Protein AF-A0A4P9Z7Q5-F1 (afdb_monomer_lite)

Sequence (255 aa):
MDEETKEELPDLATIGVELLSEKYLTYLSNLGKSELNQMARFFEKTGYLKLSFEISQDFDSKFQIALKISDLALLYALLSNYQAENPQTAASNIRKWRSLGDLALKKWNINIAECCYWMAKDYSTLLLVLTSTNNRELLERLAQAADDCGRYNIAFQAWWSIKNVDKCVNLLAKTGRFSEAAFLARTYGISTDKLQKVTDQWKEQLSTTGKEKIAERLITDFSQLAVGDAPTDSLINLDDEVHVATEDPGVELAA

Structure (mmCIF, N/CA/C/O backbone):
data_AF-A0A4P9Z7Q5-F1
#
_entry.id   AF-A0A4P9Z7Q5-F1
#
loop_
_atom_site.group_PDB
_atom_site.id
_atom_site.type_symbol
_atom_site.label_atom_id
_atom_site.label_alt_id
_atom_site.label_comp_id
_atom_site.label_asym_id
_atom_site.label_entity_id
_atom_site.label_seq_id
_atom_site.pdbx_PDB_ins_code
_atom_site.Cartn_x
_atom_site.Cartn_y
_atom_site.Cartn_z
_atom_site.occupancy
_atom_site.B_iso_or_equiv
_atom_site.auth_seq_id
_atom_site.auth_comp_id
_atom_site.auth_asym_id
_atom_site.auth_atom_id
_atom_site.pdbx_PDB_model_num
ATOM 1 N N . MET A 1 1 ? 6.258 -2.660 -44.586 1.00 37.62 1 MET A N 1
ATOM 2 C CA . MET A 1 1 ? 6.484 -3.786 -45.505 1.00 37.62 1 MET A CA 1
ATOM 3 C C . MET A 1 1 ? 7.109 -3.159 -46.732 1.00 37.62 1 MET A C 1
ATOM 5 O O . MET A 1 1 ? 6.408 -2.424 -47.416 1.00 37.62 1 MET A O 1
ATOM 9 N N . ASP A 1 2 ? 8.422 -3.296 -46.904 1.00 38.81 2 ASP A N 1
ATOM 10 C CA . ASP A 1 2 ? 9.090 -2.773 -48.098 1.00 38.81 2 ASP A CA 1
ATOM 11 C C . ASP A 1 2 ? 8.659 -3.619 -49.299 1.00 38.81 2 ASP A C 1
ATOM 13 O O . ASP A 1 2 ? 8.698 -4.851 -49.250 1.00 38.81 2 ASP A O 1
ATOM 17 N N . GLU A 1 3 ? 8.193 -2.965 -50.363 1.00 52.31 3 GLU A N 1
ATOM 18 C CA . GLU A 1 3 ? 7.627 -3.637 -51.541 1.00 52.31 3 GLU A CA 1
ATOM 19 C C . GLU A 1 3 ? 8.681 -4.395 -52.374 1.00 52.31 3 GLU A C 1
ATOM 21 O O . GLU A 1 3 ? 8.313 -5.207 -53.221 1.00 52.31 3 GLU A O 1
ATOM 26 N N . GLU A 1 4 ? 9.980 -4.210 -52.105 1.00 57.78 4 GLU A N 1
ATOM 27 C CA . GLU A 1 4 ? 11.068 -4.825 -52.882 1.00 57.78 4 GLU A CA 1
ATOM 28 C C . GLU A 1 4 ? 11.697 -6.082 -52.252 1.00 57.78 4 GLU A C 1
ATOM 30 O O . GLU A 1 4 ? 12.160 -6.951 -52.990 1.00 57.78 4 GLU A O 1
ATOM 35 N N . THR A 1 5 ? 11.698 -6.245 -50.923 1.00 56.16 5 THR A N 1
ATOM 36 C CA . THR A 1 5 ? 12.479 -7.312 -50.253 1.00 56.16 5 THR A CA 1
ATOM 37 C C . THR A 1 5 ? 11.655 -8.405 -49.575 1.00 56.16 5 THR A C 1
ATOM 39 O O . THR A 1 5 ? 12.216 -9.444 -49.241 1.00 56.16 5 THR A O 1
ATOM 42 N N . LYS A 1 6 ? 10.333 -8.244 -49.398 1.00 50.59 6 LYS A N 1
ATOM 43 C CA . LYS A 1 6 ? 9.458 -9.188 -48.653 1.00 50.59 6 LYS A CA 1
ATOM 44 C C . LYS A 1 6 ? 9.921 -9.522 -47.220 1.00 50.59 6 LYS A C 1
ATOM 46 O O . LYS A 1 6 ? 9.323 -10.391 -46.589 1.00 50.59 6 LYS A O 1
ATOM 51 N N . GLU A 1 7 ? 10.933 -8.843 -46.691 1.00 55.56 7 GLU A N 1
ATOM 52 C CA . GLU A 1 7 ? 11.358 -8.990 -45.303 1.00 55.56 7 GLU A CA 1
ATOM 53 C C . GLU A 1 7 ? 10.471 -8.116 -44.408 1.00 55.56 7 GLU A C 1
ATOM 55 O O . GLU A 1 7 ? 10.164 -6.960 -44.721 1.00 55.56 7 GLU A O 1
ATOM 60 N N . GLU A 1 8 ? 10.004 -8.685 -43.297 1.00 54.59 8 GLU A N 1
ATOM 61 C CA . GLU A 1 8 ? 9.327 -7.917 -42.259 1.00 54.59 8 GLU A CA 1
ATOM 62 C C . GLU A 1 8 ? 10.333 -6.916 -41.683 1.00 54.59 8 GLU A C 1
ATOM 64 O O . GLU A 1 8 ? 11.285 -7.303 -41.008 1.00 54.59 8 GLU A O 1
ATOM 69 N N . LEU A 1 9 ? 10.140 -5.626 -41.983 1.00 57.44 9 LEU A N 1
ATOM 70 C CA . LEU A 1 9 ? 10.910 -4.544 -41.370 1.00 57.44 9 LEU A CA 1
ATOM 71 C C . LEU A 1 9 ? 10.912 -4.748 -39.847 1.00 57.44 9 LEU A C 1
ATOM 73 O O . LEU A 1 9 ? 9.827 -4.761 -39.253 1.00 57.44 9 LEU A O 1
ATOM 77 N N . PRO A 1 10 ? 12.085 -4.902 -39.206 1.00 61.09 10 PRO A N 1
ATOM 78 C CA . PRO A 1 10 ? 12.145 -5.030 -37.762 1.00 61.09 10 PRO A CA 1
ATOM 79 C C . PRO A 1 10 ? 11.545 -3.772 -37.137 1.00 61.09 10 PRO A C 1
ATOM 81 O O . PRO A 1 10 ? 11.837 -2.655 -37.567 1.00 61.09 10 PRO A O 1
ATOM 84 N N . ASP A 1 11 ? 10.697 -3.955 -36.124 1.00 66.69 11 ASP A N 1
ATOM 85 C CA . ASP A 1 11 ? 10.143 -2.838 -35.364 1.00 66.69 11 ASP A CA 1
ATOM 86 C C . ASP A 1 11 ? 11.297 -1.944 -34.889 1.00 66.69 11 ASP A C 1
ATOM 88 O O . ASP A 1 11 ? 12.225 -2.426 -34.226 1.00 66.69 11 ASP A O 1
ATOM 92 N N . LEU A 1 12 ? 11.260 -0.654 -35.247 1.00 69.75 12 LEU A N 1
ATOM 93 C CA . LEU A 1 12 ? 12.343 0.298 -34.986 1.00 69.75 12 LEU A CA 1
ATOM 94 C C . LEU A 1 12 ? 12.704 0.352 -33.494 1.00 69.75 12 LEU A C 1
ATOM 96 O O . LEU A 1 12 ? 13.860 0.590 -33.139 1.00 69.75 12 LEU A O 1
ATOM 100 N N . ALA A 1 13 ? 11.743 0.057 -32.615 1.00 67.62 13 ALA A N 1
ATOM 101 C CA . ALA A 1 13 ? 11.947 -0.022 -31.173 1.00 67.62 13 ALA A CA 1
ATOM 102 C C . ALA A 1 13 ? 12.891 -1.162 -30.737 1.00 67.62 13 ALA A C 1
ATOM 104 O O . ALA A 1 13 ? 13.419 -1.125 -29.625 1.00 67.62 13 ALA A O 1
ATOM 105 N N . THR A 1 14 ? 13.120 -2.162 -31.591 1.00 69.62 14 THR A N 1
ATOM 106 C CA . THR A 1 14 ? 13.872 -3.390 -31.282 1.00 69.62 14 THR A CA 1
ATOM 107 C C . THR A 1 14 ? 15.344 -3.308 -31.690 1.00 69.62 14 THR A C 1
ATOM 109 O O . THR A 1 14 ? 16.143 -4.110 -31.203 1.00 69.62 14 THR A O 1
ATOM 112 N N . ILE A 1 15 ? 15.719 -2.329 -32.516 1.00 73.56 15 ILE A N 1
ATOM 113 C CA . ILE A 1 15 ? 17.085 -2.149 -33.017 1.00 73.56 15 ILE A CA 1
ATOM 114 C C . ILE A 1 15 ? 17.975 -1.596 -31.891 1.00 73.56 15 ILE A C 1
ATOM 116 O O . ILE A 1 15 ? 17.775 -0.476 -31.412 1.00 73.56 15 ILE A O 1
ATOM 120 N N . GLY A 1 16 ? 18.934 -2.414 -31.449 1.00 66.75 16 GLY A N 1
ATOM 121 C CA . GLY A 1 16 ? 19.950 -2.062 -30.449 1.00 66.75 16 GLY A CA 1
ATOM 122 C C . GLY A 1 16 ? 21.306 -1.732 -31.078 1.00 66.75 16 GLY A C 1
ATOM 123 O O . GLY A 1 16 ? 21.488 -1.869 -32.290 1.00 66.75 16 GLY A O 1
ATOM 124 N N . VAL A 1 17 ? 22.273 -1.328 -30.252 1.00 67.56 17 VAL A N 1
ATOM 125 C CA . VAL A 1 17 ? 23.647 -1.002 -30.676 1.00 67.56 17 VAL A CA 1
ATOM 126 C C . VAL A 1 17 ? 24.346 -2.172 -31.386 1.00 67.56 17 VAL A C 1
ATOM 128 O O . VAL A 1 17 ? 25.198 -1.946 -32.239 1.00 67.56 17 VAL A O 1
ATOM 131 N N . GLU A 1 18 ? 23.948 -3.415 -31.116 1.00 67.56 18 GLU A N 1
ATOM 132 C CA . GLU A 1 18 ? 24.503 -4.622 -31.751 1.00 67.56 18 GLU A CA 1
ATOM 133 C C . GLU A 1 18 ? 24.273 -4.691 -33.271 1.00 67.56 18 GLU A C 1
ATOM 135 O O . GLU A 1 18 ? 25.040 -5.336 -33.981 1.00 67.56 18 GLU A O 1
ATOM 140 N N . LEU A 1 19 ? 23.245 -4.007 -33.787 1.00 69.19 19 LEU A N 1
ATOM 141 C CA . LEU A 1 19 ? 22.971 -3.914 -35.226 1.00 69.19 19 LEU A CA 1
ATOM 142 C C . LEU A 1 19 ? 23.667 -2.718 -35.898 1.00 69.19 19 LEU A C 1
ATOM 144 O O . LEU A 1 19 ? 23.563 -2.555 -37.116 1.00 69.19 19 LEU A O 1
ATOM 148 N N . LEU A 1 20 ? 24.366 -1.866 -35.140 1.00 71.75 20 LEU A N 1
ATOM 149 C CA . LEU A 1 20 ? 25.114 -0.751 -35.717 1.00 71.75 20 LEU A CA 1
ATOM 150 C C . LEU A 1 20 ? 26.445 -1.238 -36.298 1.00 71.75 20 LEU A C 1
ATOM 152 O O . LEU A 1 20 ? 27.204 -1.966 -35.665 1.00 71.75 20 LEU A O 1
ATOM 156 N N . SER A 1 21 ? 26.775 -0.752 -37.496 1.00 76.50 21 SER A N 1
ATOM 157 C CA . SER A 1 21 ? 28.103 -0.959 -38.081 1.00 76.50 21 SER A CA 1
ATOM 158 C C . SER A 1 21 ? 29.201 -0.392 -37.166 1.00 76.50 21 SER A C 1
ATOM 160 O O . SER A 1 21 ? 29.040 0.677 -36.571 1.00 76.50 21 SER A O 1
ATOM 162 N N . GLU A 1 22 ? 30.354 -1.067 -37.120 1.00 73.38 22 GLU A N 1
ATOM 163 C CA . GLU A 1 22 ? 31.538 -0.700 -36.321 1.00 73.38 22 GLU A CA 1
ATOM 164 C C . GLU A 1 22 ? 31.983 0.765 -36.502 1.00 73.38 22 GLU A C 1
ATOM 166 O O . GLU A 1 22 ? 32.518 1.396 -35.584 1.00 73.38 22 GLU A O 1
ATOM 171 N N . LYS A 1 23 ? 31.702 1.350 -37.672 1.00 75.31 23 LYS A N 1
ATOM 172 C CA . LYS A 1 23 ? 31.980 2.759 -37.973 1.00 75.31 23 LYS A CA 1
ATOM 173 C C . LYS A 1 23 ? 31.139 3.733 -37.135 1.00 75.31 23 LYS A C 1
ATOM 175 O O . LYS A 1 23 ? 31.616 4.805 -36.774 1.00 75.31 23 LYS A O 1
ATOM 180 N N . TYR A 1 24 ? 29.894 3.383 -36.820 1.00 75.12 24 TYR A N 1
ATOM 181 C CA . TYR A 1 24 ? 29.029 4.211 -35.974 1.00 75.12 24 TYR A CA 1
ATOM 182 C C . TYR A 1 24 ? 29.356 4.031 -34.491 1.00 75.12 24 TYR A C 1
ATOM 184 O O . TYR A 1 24 ? 29.303 5.002 -33.744 1.00 75.12 24 TYR A O 1
ATOM 192 N N . LEU A 1 25 ? 29.775 2.834 -34.077 1.00 76.12 25 LEU A N 1
ATOM 193 C CA . LEU A 1 25 ? 30.251 2.566 -32.716 1.00 76.12 25 LEU A CA 1
ATOM 194 C C . LEU A 1 25 ? 31.473 3.413 -32.346 1.00 76.12 25 LEU A C 1
ATOM 196 O O . LEU A 1 25 ? 31.494 4.055 -31.298 1.00 76.12 25 LEU A O 1
ATOM 200 N N . THR A 1 26 ? 32.458 3.475 -33.242 1.00 78.81 26 THR A N 1
ATOM 201 C CA . THR A 1 26 ? 33.652 4.322 -33.074 1.00 78.81 26 THR A CA 1
ATOM 202 C C . THR A 1 26 ? 33.322 5.815 -33.077 1.00 78.81 26 THR A C 1
ATOM 204 O O . THR A 1 26 ? 33.974 6.599 -32.386 1.00 78.81 26 THR A O 1
ATOM 207 N N . TYR A 1 27 ? 32.288 6.230 -33.813 1.00 79.25 27 TYR A N 1
ATOM 208 C CA . TYR A 1 27 ? 31.798 7.605 -33.759 1.00 79.25 27 TYR A CA 1
ATOM 209 C C . TYR A 1 27 ? 31.121 7.913 -32.416 1.00 79.25 27 TYR A C 1
ATOM 211 O O . TYR A 1 27 ? 31.416 8.938 -31.807 1.00 79.25 27 TYR A O 1
ATOM 219 N N . LEU A 1 28 ? 30.286 7.000 -31.909 1.00 77.25 28 LEU A N 1
ATOM 220 C CA . LEU A 1 28 ? 29.607 7.150 -30.620 1.00 77.25 28 LEU A CA 1
ATOM 221 C C . LEU A 1 28 ? 30.591 7.244 -29.445 1.00 77.25 28 LEU A C 1
ATOM 223 O O . LEU A 1 28 ? 30.376 8.048 -28.542 1.00 77.25 28 LEU A O 1
ATOM 227 N N . SER A 1 29 ? 31.697 6.494 -29.467 1.00 77.44 29 SER A N 1
ATOM 228 C CA . SER A 1 29 ? 32.715 6.552 -28.406 1.00 77.44 29 SER A CA 1
ATOM 229 C C . SER A 1 29 ? 33.505 7.865 -28.358 1.00 77.44 29 SER A C 1
ATOM 231 O O . SER A 1 29 ? 34.086 8.179 -27.322 1.00 77.44 29 SER A O 1
ATOM 233 N N . ASN A 1 30 ? 33.533 8.632 -29.453 1.00 82.38 30 ASN A N 1
ATOM 234 C CA . ASN A 1 30 ? 34.271 9.896 -29.538 1.00 82.38 30 ASN A CA 1
ATOM 235 C C . ASN A 1 30 ? 33.437 11.125 -29.130 1.00 82.38 30 ASN A C 1
ATOM 237 O O . ASN A 1 30 ? 33.987 12.222 -29.036 1.00 82.38 30 ASN A O 1
ATOM 241 N N . LEU A 1 31 ? 32.131 10.962 -28.898 1.00 81.88 31 LEU A N 1
ATOM 242 C CA . LEU A 1 31 ? 31.216 12.056 -28.565 1.00 81.88 31 LEU A CA 1
ATOM 243 C C . LEU A 1 31 ? 31.254 12.410 -27.071 1.00 81.88 31 LEU A C 1
ATOM 245 O O . LEU A 1 31 ? 31.396 11.557 -26.191 1.00 81.88 31 LEU A O 1
ATOM 249 N N . GLY A 1 32 ? 31.060 13.693 -26.768 1.00 83.75 32 GLY A N 1
ATOM 250 C CA . GLY A 1 32 ? 30.919 14.178 -25.397 1.00 83.75 32 GLY A CA 1
ATOM 251 C C . GLY A 1 32 ? 29.571 13.799 -24.765 1.00 83.75 32 GLY A C 1
ATOM 252 O O . GLY A 1 32 ? 28.581 13.543 -25.448 1.00 83.75 32 GLY A O 1
ATOM 253 N N . LYS A 1 33 ? 29.479 13.850 -23.426 1.00 82.06 33 LYS A N 1
ATOM 254 C CA . LYS A 1 33 ? 28.242 13.512 -22.680 1.00 82.06 33 LYS A CA 1
ATOM 255 C C . LYS A 1 33 ? 27.007 14.308 -23.133 1.00 82.06 33 LYS A C 1
ATOM 257 O O . LYS A 1 33 ? 25.897 13.784 -23.153 1.00 82.06 33 LYS A O 1
ATOM 262 N N . SER A 1 34 ? 27.196 15.582 -23.485 1.00 84.62 34 SER A N 1
ATOM 263 C CA . SER A 1 34 ? 26.115 16.457 -23.964 1.00 84.62 34 SER A CA 1
ATOM 264 C C . SER A 1 34 ? 25.591 16.016 -25.334 1.00 84.62 34 SER A C 1
ATOM 266 O O . SER A 1 34 ? 24.381 15.924 -25.538 1.00 84.62 34 SER A O 1
ATOM 268 N N . GLU A 1 35 ? 26.500 15.684 -26.250 1.00 86.12 35 GLU A N 1
ATOM 269 C CA . GLU A 1 35 ? 26.179 15.247 -27.611 1.00 86.12 35 GLU A CA 1
ATOM 270 C C . GLU A 1 35 ? 25.480 13.886 -27.592 1.00 86.12 35 GLU A C 1
ATOM 272 O O . GLU A 1 35 ? 24.467 13.710 -28.264 1.00 86.12 35 GLU A O 1
ATOM 277 N N . LEU A 1 36 ? 25.929 12.966 -26.732 1.00 84.75 36 LEU A N 1
ATOM 278 C CA . LEU A 1 36 ? 25.269 11.674 -26.521 1.00 84.75 36 LEU A CA 1
ATOM 279 C C . LEU A 1 36 ? 23.825 11.839 -26.028 1.00 84.75 36 LEU A C 1
ATOM 281 O O . LEU A 1 36 ? 22.918 11.189 -26.541 1.00 84.75 36 LEU A O 1
ATOM 285 N N . ASN A 1 37 ? 23.567 12.769 -25.104 1.00 85.25 37 ASN A N 1
ATOM 286 C CA . ASN A 1 37 ? 22.202 13.048 -24.651 1.00 85.25 37 ASN A CA 1
ATOM 287 C C . ASN A 1 37 ? 21.330 13.698 -25.746 1.00 85.25 37 ASN A C 1
ATOM 289 O O . ASN A 1 37 ? 20.129 13.425 -25.815 1.00 85.25 37 ASN A O 1
ATOM 293 N N . GLN A 1 38 ? 21.903 14.537 -26.616 1.00 85.62 38 GLN A N 1
ATOM 294 C CA . GLN A 1 38 ? 21.186 15.068 -27.784 1.00 85.62 38 GLN A CA 1
ATOM 295 C C . GLN A 1 38 ? 20.852 13.955 -28.784 1.00 85.62 38 GLN A C 1
ATOM 297 O O . GLN A 1 38 ? 19.716 13.877 -29.257 1.00 85.62 38 GLN A O 1
ATOM 302 N N . MET A 1 39 ? 21.809 13.063 -29.040 1.00 85.44 39 MET A N 1
ATOM 303 C CA . MET A 1 39 ? 21.645 11.898 -29.905 1.00 85.44 39 MET A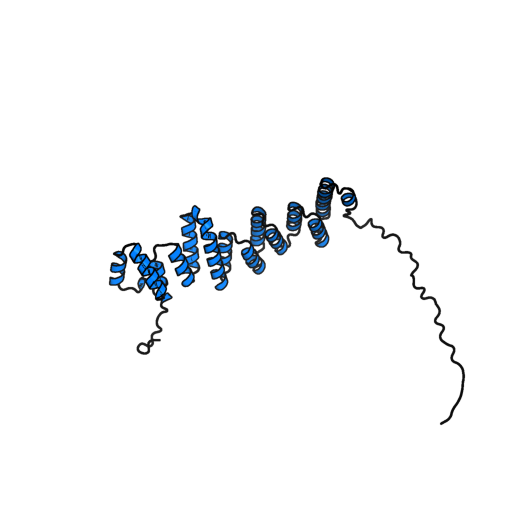 CA 1
ATOM 304 C C . MET A 1 39 ? 20.566 10.950 -29.361 1.00 85.44 39 MET A C 1
ATOM 306 O O . MET A 1 39 ? 19.691 10.522 -30.107 1.00 85.44 39 MET A O 1
ATOM 310 N N . ALA A 1 40 ? 20.548 10.695 -28.049 1.00 86.00 40 ALA A N 1
ATOM 311 C CA . ALA A 1 40 ? 19.519 9.882 -27.404 1.00 86.00 40 ALA A CA 1
ATOM 312 C C . ALA A 1 40 ? 18.110 10.460 -27.627 1.00 86.00 40 ALA A C 1
ATOM 314 O O . ALA A 1 40 ? 17.203 9.727 -28.022 1.00 86.00 40 ALA A O 1
ATOM 315 N N . ARG A 1 41 ? 17.926 11.779 -27.469 1.00 86.06 41 ARG A N 1
ATOM 316 C CA . ARG A 1 41 ? 16.643 12.455 -27.755 1.00 86.06 41 ARG A CA 1
ATOM 317 C C . ARG A 1 41 ? 16.265 12.398 -29.234 1.00 86.06 41 ARG A C 1
ATOM 319 O O . ARG A 1 41 ? 15.083 12.318 -29.562 1.00 86.06 41 ARG A O 1
ATOM 326 N N . PHE A 1 42 ? 17.247 12.463 -30.131 1.00 88.12 42 PHE A N 1
ATOM 327 C CA . PHE A 1 42 ? 17.019 12.293 -31.564 1.00 88.12 42 PHE A CA 1
ATOM 328 C C . PHE A 1 42 ? 16.528 10.873 -31.882 1.00 88.12 42 PHE A C 1
ATOM 330 O O . PHE A 1 42 ? 15.514 10.714 -32.566 1.00 88.12 42 PHE A O 1
ATOM 337 N N . PHE A 1 43 ? 17.173 9.847 -31.323 1.00 86.12 43 PHE A N 1
ATOM 338 C CA . PHE A 1 43 ? 16.755 8.450 -31.474 1.00 86.12 43 PHE A CA 1
ATOM 339 C C . PHE A 1 43 ? 15.386 8.168 -30.847 1.00 86.12 43 PHE A C 1
ATOM 341 O O . PHE A 1 43 ? 14.570 7.458 -31.428 1.00 86.12 43 PHE A O 1
ATOM 348 N N . GLU A 1 44 ? 15.072 8.808 -29.722 1.00 85.56 44 GLU A N 1
ATOM 349 C CA . GLU A 1 44 ? 13.753 8.719 -29.092 1.00 85.56 44 GLU A CA 1
ATOM 350 C C . GLU A 1 44 ? 12.646 9.297 -29.988 1.00 85.56 44 GLU A C 1
ATOM 352 O O . GLU A 1 44 ? 11.580 8.697 -30.120 1.00 85.56 44 GLU A O 1
ATOM 357 N N . LYS A 1 45 ? 12.893 10.448 -30.631 1.00 87.38 45 LYS A N 1
ATOM 358 C CA . LYS A 1 45 ? 11.932 11.079 -31.554 1.00 87.38 45 LYS A CA 1
ATOM 359 C C . LYS A 1 45 ? 11.736 10.291 -32.846 1.00 87.38 45 LYS A C 1
ATOM 361 O O . LYS A 1 45 ? 10.655 10.347 -33.420 1.00 87.38 45 LYS A O 1
ATOM 366 N N . THR A 1 46 ? 12.775 9.604 -33.309 1.00 86.75 46 THR A N 1
ATOM 367 C CA . THR A 1 46 ? 12.740 8.799 -34.540 1.00 86.75 46 THR A CA 1
ATOM 368 C C . THR A 1 46 ? 12.206 7.382 -34.318 1.00 86.75 46 THR A C 1
ATOM 370 O O . THR A 1 46 ? 11.873 6.716 -35.290 1.00 86.75 46 THR A O 1
ATOM 373 N N . GLY A 1 47 ? 12.063 6.941 -33.062 1.00 82.12 47 GLY A N 1
ATOM 374 C CA . GLY A 1 47 ? 11.459 5.653 -32.699 1.00 82.12 47 GLY A CA 1
ATOM 375 C C . GLY A 1 47 ? 12.454 4.541 -32.345 1.00 82.12 47 GLY A C 1
ATOM 376 O O . GLY A 1 47 ? 12.030 3.459 -31.947 1.00 82.12 47 GLY A O 1
ATOM 377 N N . TYR A 1 48 ? 13.764 4.801 -32.405 1.00 85.56 48 TYR A N 1
ATOM 378 C CA . TYR A 1 48 ? 14.817 3.853 -32.018 1.00 85.56 48 TYR A CA 1
ATOM 379 C C . TYR A 1 48 ? 15.009 3.832 -30.494 1.00 85.56 48 TYR A C 1
ATOM 381 O O . TYR A 1 48 ? 15.964 4.391 -29.948 1.00 85.56 48 TYR A O 1
ATOM 389 N N . LEU A 1 49 ? 14.062 3.218 -29.784 1.00 85.12 49 LEU A N 1
ATOM 390 C CA . LEU A 1 49 ? 13.991 3.298 -28.323 1.00 85.12 49 LEU A CA 1
ATOM 391 C C . LEU A 1 49 ? 15.128 2.550 -27.609 1.00 85.12 49 LEU A C 1
ATOM 393 O O . LEU A 1 49 ? 15.721 3.111 -26.688 1.00 85.12 49 LEU A O 1
ATOM 397 N N . LYS A 1 50 ? 15.473 1.323 -28.023 1.00 84.44 50 LYS A N 1
ATOM 398 C CA . LYS A 1 50 ? 16.584 0.564 -27.410 1.00 84.44 50 LYS A CA 1
ATOM 399 C C . LYS A 1 50 ? 17.934 1.260 -27.589 1.00 84.44 50 LYS A C 1
ATOM 401 O O . LYS A 1 50 ? 18.647 1.460 -26.611 1.00 84.44 50 LYS A O 1
ATOM 406 N N . LEU A 1 51 ? 18.227 1.724 -28.804 1.00 83.62 51 LEU A N 1
ATOM 407 C CA . LEU A 1 51 ? 19.423 2.518 -29.095 1.00 83.62 51 LEU A CA 1
ATOM 408 C C . LEU A 1 51 ? 19.475 3.807 -28.257 1.00 83.62 51 LEU A C 1
ATOM 410 O O . LEU A 1 51 ? 20.510 4.153 -27.689 1.00 83.62 51 LEU A O 1
ATOM 414 N N . SER A 1 52 ? 18.342 4.505 -28.137 1.00 85.31 52 SER A N 1
ATOM 415 C CA . SER A 1 52 ? 18.222 5.698 -27.294 1.00 85.31 52 SER A CA 1
ATOM 416 C C . SER A 1 52 ? 18.527 5.396 -25.820 1.00 85.31 52 SER A C 1
ATOM 418 O O . SER A 1 52 ? 19.244 6.161 -25.171 1.00 85.31 52 SER A O 1
ATOM 420 N N . PHE A 1 53 ? 18.042 4.266 -25.298 1.00 86.19 53 PHE A N 1
ATOM 421 C CA . PHE A 1 53 ? 18.287 3.835 -23.921 1.00 86.19 53 PHE A CA 1
ATOM 422 C C . PHE A 1 53 ? 19.772 3.559 -23.641 1.00 86.19 53 PHE A C 1
ATOM 424 O O . PHE A 1 53 ? 20.293 3.999 -22.613 1.00 86.19 53 PHE A O 1
ATOM 431 N N . GLU A 1 54 ? 20.455 2.869 -24.555 1.00 85.00 54 GLU A N 1
ATOM 432 C CA . GLU A 1 54 ? 21.876 2.514 -24.425 1.00 85.00 54 GLU A CA 1
ATOM 433 C C . GLU A 1 54 ? 22.790 3.745 -24.485 1.00 85.00 54 GLU A C 1
ATOM 435 O O . GLU A 1 54 ? 23.742 3.848 -23.711 1.00 85.00 54 GLU A O 1
ATOM 440 N N . ILE A 1 55 ? 22.468 4.709 -25.354 1.00 85.19 55 ILE A N 1
ATOM 441 C CA . ILE A 1 55 ? 23.254 5.939 -25.548 1.00 85.19 55 ILE A CA 1
ATOM 442 C C . ILE A 1 55 ? 23.008 6.968 -24.437 1.00 85.19 55 ILE A C 1
ATOM 444 O O . ILE A 1 55 ? 23.899 7.758 -24.108 1.00 85.19 55 ILE A O 1
ATOM 448 N N . SER A 1 56 ? 21.804 6.991 -23.859 1.00 86.19 56 SER A N 1
ATOM 449 C CA . SER A 1 56 ? 21.463 7.937 -22.798 1.00 86.19 56 SER A CA 1
ATOM 450 C C . SER A 1 56 ? 22.416 7.787 -21.606 1.00 86.19 56 SER A C 1
ATOM 452 O O . SER A 1 56 ? 22.818 6.681 -21.247 1.00 86.19 56 SER A O 1
ATOM 454 N N . GLN A 1 57 ? 22.790 8.891 -20.958 1.00 84.00 57 GLN A N 1
ATOM 455 C CA . GLN A 1 57 ? 23.594 8.853 -19.725 1.00 84.00 57 GLN A CA 1
ATOM 456 C C . GLN A 1 57 ? 22.795 9.239 -18.481 1.00 84.00 57 GLN A C 1
ATOM 458 O O . GLN A 1 57 ? 23.197 8.923 -17.365 1.00 84.00 57 GLN A O 1
ATOM 463 N N . ASP A 1 58 ? 21.666 9.912 -18.675 1.00 85.69 58 ASP A N 1
ATOM 464 C CA . ASP A 1 58 ? 20.826 10.413 -17.599 1.00 85.69 58 ASP A CA 1
ATOM 465 C C . ASP A 1 58 ? 19.800 9.364 -17.147 1.00 85.69 58 ASP A C 1
ATOM 467 O O . ASP A 1 58 ? 19.122 8.737 -17.963 1.00 85.69 58 ASP A O 1
ATOM 471 N N . PHE A 1 59 ? 19.664 9.191 -15.833 1.00 85.75 59 PHE A N 1
ATOM 472 C CA . PHE A 1 59 ? 18.756 8.209 -15.243 1.00 85.75 59 PHE A CA 1
ATOM 473 C C . PHE A 1 59 ? 17.287 8.523 -15.544 1.00 85.75 59 PHE A C 1
ATOM 475 O O . PHE A 1 59 ? 16.525 7.619 -15.889 1.00 85.75 59 PHE A O 1
ATOM 482 N N . ASP A 1 60 ? 16.883 9.792 -15.439 1.00 86.06 60 ASP A N 1
ATOM 483 C CA . ASP A 1 60 ? 15.492 10.192 -15.671 1.00 86.06 60 ASP A CA 1
ATOM 484 C C . ASP A 1 60 ? 15.088 9.951 -17.126 1.00 86.06 60 ASP A C 1
ATOM 486 O O . ASP A 1 60 ? 14.035 9.368 -17.399 1.00 86.06 60 ASP A O 1
ATOM 490 N N . SER A 1 61 ? 15.966 10.325 -18.056 1.00 86.31 61 SER A N 1
ATOM 491 C CA . SER A 1 61 ? 15.788 10.060 -19.483 1.00 86.31 61 SER A CA 1
ATOM 492 C C . SER A 1 61 ? 15.722 8.553 -19.771 1.00 86.31 61 SER A C 1
ATOM 494 O O . SER A 1 61 ? 14.775 8.099 -20.417 1.00 86.31 61 SER A O 1
ATOM 496 N N . LYS A 1 62 ? 16.647 7.750 -19.222 1.00 88.19 62 LYS A N 1
ATOM 497 C CA . LYS A 1 62 ? 16.621 6.279 -19.342 1.00 88.19 62 LYS A CA 1
ATOM 498 C C . LYS A 1 62 ? 15.325 5.671 -18.831 1.00 88.19 62 LYS A C 1
ATOM 500 O O . LYS A 1 62 ? 14.769 4.796 -19.487 1.00 88.19 62 LYS A O 1
ATOM 505 N N . PHE A 1 63 ? 14.833 6.139 -17.688 1.00 88.62 63 PHE A N 1
ATOM 506 C CA . PHE A 1 63 ? 13.591 5.648 -17.105 1.00 88.62 63 PHE A CA 1
ATOM 507 C C . PHE A 1 63 ? 12.385 5.930 -18.015 1.00 88.62 63 PHE A C 1
ATOM 509 O O . PHE A 1 63 ? 11.570 5.039 -18.245 1.00 88.62 63 PHE A O 1
ATOM 516 N N . GLN A 1 64 ? 12.283 7.136 -18.584 1.00 87.81 64 GLN A N 1
ATOM 517 C CA . GLN A 1 64 ? 11.202 7.480 -19.518 1.00 87.81 64 GLN A CA 1
ATOM 518 C C . GLN A 1 64 ? 11.270 6.667 -20.817 1.00 87.81 64 GLN A C 1
ATOM 520 O O . GLN A 1 64 ? 10.240 6.199 -21.306 1.00 87.81 64 GLN A O 1
ATOM 525 N N . ILE A 1 65 ? 12.470 6.453 -21.359 1.00 87.75 65 ILE A N 1
ATOM 526 C CA . ILE A 1 65 ? 12.660 5.626 -22.558 1.00 87.75 65 ILE A CA 1
ATOM 527 C C . ILE A 1 65 ? 12.283 4.171 -22.257 1.00 87.75 65 ILE A C 1
ATOM 529 O O . ILE A 1 65 ? 11.525 3.561 -23.009 1.00 87.75 65 ILE A O 1
ATOM 533 N N . ALA A 1 66 ? 12.736 3.621 -21.131 1.00 86.88 66 ALA A N 1
ATOM 534 C CA . ALA A 1 66 ? 12.425 2.252 -20.740 1.00 86.88 66 ALA A CA 1
ATOM 535 C C . ALA A 1 66 ? 10.928 2.051 -20.421 1.00 86.88 66 ALA A C 1
ATOM 537 O O . ALA A 1 66 ? 10.375 1.000 -20.749 1.00 86.88 66 ALA A O 1
ATOM 538 N N . LEU A 1 67 ? 10.229 3.071 -19.903 1.00 87.69 67 LEU A N 1
ATOM 539 C CA . LEU A 1 67 ? 8.762 3.078 -19.821 1.00 87.69 67 LEU A CA 1
ATOM 540 C C . LEU A 1 67 ? 8.102 2.952 -21.203 1.00 87.69 67 LEU A C 1
ATOM 542 O O . LEU A 1 67 ? 7.115 2.231 -21.328 1.00 87.69 67 LEU A O 1
ATOM 546 N N . LYS A 1 68 ? 8.641 3.608 -22.242 1.00 86.94 68 LYS A N 1
ATOM 547 C CA . LYS A 1 68 ? 8.130 3.497 -23.623 1.00 86.94 68 LYS A CA 1
ATOM 548 C C . LYS A 1 68 ? 8.397 2.121 -24.228 1.00 86.94 68 LYS A C 1
ATOM 550 O O . LYS A 1 68 ? 7.478 1.526 -24.779 1.00 86.94 68 LYS A O 1
ATOM 555 N N . ILE A 1 69 ? 9.610 1.585 -24.055 1.00 86.06 69 ILE A N 1
ATOM 556 C CA . ILE A 1 69 ? 9.963 0.201 -24.445 1.00 86.06 69 ILE A CA 1
ATOM 557 C C . ILE A 1 69 ? 9.049 -0.804 -23.728 1.00 86.06 69 ILE A C 1
ATOM 559 O O . ILE A 1 69 ? 8.722 -1.869 -24.245 1.00 86.06 69 ILE A O 1
ATOM 563 N N . SER A 1 70 ? 8.588 -0.433 -22.535 1.00 84.06 70 SER A N 1
ATOM 564 C CA . SER A 1 70 ? 7.742 -1.235 -21.668 1.00 84.06 70 SER A CA 1
ATOM 565 C C . SER A 1 70 ? 8.407 -2.528 -21.171 1.00 84.06 70 SER A C 1
ATOM 567 O O . SER A 1 70 ? 7.711 -3.481 -20.818 1.00 84.06 70 SER A O 1
ATOM 569 N N . ASP A 1 71 ? 9.736 -2.597 -21.125 1.00 84.69 71 ASP A N 1
ATOM 570 C CA . ASP A 1 71 ? 10.444 -3.734 -20.531 1.00 84.69 71 ASP A CA 1
ATOM 571 C C . ASP A 1 71 ? 10.450 -3.611 -19.000 1.00 84.69 71 ASP A C 1
ATOM 573 O O . ASP A 1 71 ? 11.183 -2.812 -18.416 1.00 84.69 71 ASP A O 1
ATOM 577 N N . LEU A 1 72 ? 9.595 -4.399 -18.344 1.00 86.12 72 LEU A N 1
ATOM 578 C CA . LEU A 1 72 ? 9.393 -4.339 -16.896 1.00 86.12 72 LEU A CA 1
ATOM 579 C C . LEU A 1 72 ? 10.627 -4.778 -16.104 1.00 86.12 72 LEU A C 1
ATOM 581 O O . LEU A 1 72 ? 10.902 -4.201 -15.053 1.00 86.12 72 LEU A O 1
ATOM 585 N N . ALA A 1 73 ? 11.348 -5.798 -16.577 1.00 86.88 73 ALA A N 1
ATOM 586 C CA . ALA A 1 73 ? 12.471 -6.376 -15.841 1.00 86.88 73 ALA A CA 1
ATOM 587 C C . ALA A 1 73 ? 13.649 -5.400 -15.818 1.00 86.88 73 ALA A C 1
ATOM 589 O O . ALA A 1 73 ? 14.212 -5.116 -14.758 1.00 86.88 73 ALA A O 1
ATOM 590 N N . LEU A 1 74 ? 13.953 -4.821 -16.981 1.00 85.44 74 LEU A N 1
ATOM 591 C CA . LEU A 1 74 ? 14.973 -3.791 -17.123 1.00 85.44 74 LEU A CA 1
ATOM 592 C C . LEU A 1 74 ? 14.613 -2.541 -16.311 1.00 85.44 74 LEU A C 1
ATOM 594 O O . LEU A 1 74 ? 15.458 -2.010 -15.590 1.00 85.44 74 LEU A O 1
ATOM 598 N N . LEU A 1 75 ? 13.354 -2.099 -16.365 1.00 87.00 75 LEU A N 1
ATOM 599 C CA . LEU A 1 75 ? 12.901 -0.906 -15.651 1.00 87.00 75 LEU A CA 1
ATOM 600 C C . LEU A 1 75 ? 12.959 -1.082 -14.124 1.00 87.00 75 LEU A C 1
ATOM 602 O O . LEU A 1 75 ? 13.377 -0.166 -13.411 1.00 87.00 75 LEU A O 1
ATOM 606 N N . TYR A 1 76 ? 12.594 -2.267 -13.626 1.00 88.69 76 TYR A N 1
ATOM 607 C CA . TYR A 1 76 ? 12.710 -2.620 -12.211 1.00 88.69 76 TYR A CA 1
ATOM 608 C C . TYR A 1 76 ? 14.172 -2.654 -11.752 1.00 88.69 76 TYR A C 1
ATOM 610 O O . TYR A 1 76 ? 14.510 -2.040 -10.739 1.00 88.69 76 TYR A O 1
ATOM 618 N N . ALA A 1 77 ? 15.052 -3.317 -12.511 1.00 89.88 77 ALA A N 1
ATOM 619 C CA . ALA A 1 77 ? 16.479 -3.380 -12.202 1.00 89.88 77 ALA A CA 1
ATOM 620 C C . ALA A 1 77 ? 17.115 -1.980 -12.179 1.00 89.88 77 ALA A C 1
ATOM 622 O O . ALA A 1 77 ? 17.851 -1.652 -11.249 1.00 89.88 77 ALA A O 1
ATOM 623 N N . LEU A 1 78 ? 16.769 -1.128 -13.150 1.00 88.44 78 LEU A N 1
ATOM 624 C CA . LEU A 1 78 ? 17.250 0.250 -13.236 1.00 88.44 78 LEU A CA 1
ATOM 625 C C . LEU A 1 78 ? 16.854 1.064 -11.993 1.00 88.44 78 LEU A C 1
ATOM 627 O O . LEU A 1 78 ? 17.711 1.691 -11.370 1.00 88.44 78 LEU A O 1
ATOM 631 N N . LEU A 1 79 ? 15.573 1.037 -11.606 1.00 88.31 79 LEU A N 1
ATOM 632 C CA . LEU A 1 79 ? 15.081 1.747 -10.419 1.00 88.31 79 LEU A CA 1
ATOM 633 C C . LEU A 1 79 ? 15.684 1.200 -9.120 1.00 88.31 79 LEU A C 1
ATOM 635 O O . LEU A 1 79 ? 16.061 1.981 -8.245 1.00 88.31 79 LEU A O 1
ATOM 639 N N . SER A 1 80 ? 15.785 -0.124 -8.998 1.00 86.94 80 SER A N 1
ATOM 640 C CA . SER A 1 80 ? 16.349 -0.790 -7.822 1.00 86.94 80 SER A CA 1
ATOM 641 C C . SER A 1 80 ? 17.821 -0.424 -7.622 1.00 86.94 80 SER A C 1
ATOM 643 O O . SER A 1 80 ? 18.204 -0.011 -6.528 1.00 86.94 80 SER A O 1
ATOM 645 N N . ASN A 1 81 ? 18.634 -0.514 -8.678 1.00 87.44 81 ASN A N 1
ATOM 646 C CA . ASN A 1 81 ? 20.059 -0.181 -8.620 1.00 87.44 81 ASN A CA 1
ATOM 647 C C . ASN A 1 81 ? 20.267 1.299 -8.293 1.00 87.44 81 ASN A C 1
ATOM 649 O O . ASN A 1 81 ? 21.033 1.632 -7.393 1.00 87.44 81 ASN A O 1
ATOM 653 N N . TYR A 1 82 ? 19.511 2.190 -8.940 1.00 85.31 82 TYR A N 1
ATOM 654 C CA . TYR A 1 82 ? 19.617 3.623 -8.678 1.00 85.31 82 TYR A CA 1
ATOM 655 C C . TYR A 1 82 ? 19.241 3.990 -7.238 1.00 85.31 82 TYR A C 1
ATOM 657 O O . TYR A 1 82 ? 19.894 4.830 -6.618 1.00 85.31 82 TYR A O 1
ATOM 665 N N . GLN A 1 83 ? 18.211 3.350 -6.678 1.00 83.88 83 GLN A N 1
ATOM 666 C CA . GLN A 1 83 ? 17.832 3.559 -5.282 1.00 83.88 83 GLN A CA 1
ATOM 667 C C . GLN A 1 83 ? 18.878 3.008 -4.302 1.00 83.88 83 GLN A C 1
ATOM 669 O O . GLN A 1 83 ? 19.083 3.616 -3.251 1.00 83.88 83 GLN A O 1
ATOM 674 N N . ALA A 1 84 ? 19.542 1.897 -4.635 1.00 83.25 84 ALA A N 1
ATOM 675 C CA . ALA A 1 84 ? 20.633 1.345 -3.835 1.00 83.25 84 ALA A CA 1
ATOM 676 C C . ALA A 1 84 ? 21.870 2.259 -3.841 1.00 83.25 84 ALA A C 1
ATOM 678 O O . ALA A 1 84 ? 22.468 2.491 -2.792 1.00 83.25 84 ALA A O 1
ATOM 679 N N . GLU A 1 85 ? 22.218 2.822 -4.999 1.00 84.12 85 GLU A N 1
ATOM 680 C CA . GLU A 1 85 ? 23.342 3.754 -5.152 1.00 84.12 85 GLU A CA 1
ATOM 681 C C . GLU A 1 85 ? 23.057 5.129 -4.534 1.00 84.12 85 GLU A C 1
ATOM 683 O O . GLU A 1 85 ? 23.957 5.765 -3.987 1.00 84.12 85 GLU A O 1
ATOM 688 N N . ASN A 1 86 ? 21.801 5.590 -4.580 1.00 81.00 86 ASN A N 1
ATOM 689 C CA . ASN A 1 86 ? 21.403 6.923 -4.126 1.00 81.00 86 ASN A CA 1
ATOM 690 C C . ASN A 1 86 ? 20.208 6.881 -3.154 1.00 81.00 86 ASN A C 1
ATOM 692 O O . ASN A 1 86 ? 19.117 7.359 -3.500 1.00 81.00 86 ASN A O 1
ATOM 696 N N . PRO A 1 87 ? 20.391 6.417 -1.900 1.00 76.00 87 PRO A N 1
ATOM 697 C CA . PRO A 1 87 ? 19.293 6.248 -0.939 1.00 76.00 87 PRO A CA 1
ATOM 698 C C . PRO A 1 87 ? 18.539 7.547 -0.621 1.00 76.00 87 PRO A C 1
ATOM 700 O O . PRO A 1 87 ? 17.344 7.530 -0.332 1.00 76.00 87 PRO A O 1
ATOM 703 N N . GLN A 1 88 ? 19.215 8.696 -0.723 1.00 76.25 88 GLN A N 1
ATOM 704 C CA . GLN A 1 88 ? 18.622 10.014 -0.470 1.00 76.25 88 GLN A CA 1
ATOM 705 C C . GLN A 1 88 ? 17.525 10.379 -1.486 1.00 76.25 88 GLN A C 1
ATOM 707 O O . GLN A 1 88 ? 16.627 11.161 -1.182 1.00 76.25 88 GLN A O 1
ATOM 712 N N . THR A 1 89 ? 17.549 9.783 -2.683 1.00 77.19 89 THR A N 1
ATOM 713 C CA . THR A 1 89 ? 16.566 10.055 -3.746 1.00 77.19 89 THR A CA 1
ATOM 714 C C . THR A 1 89 ? 15.289 9.222 -3.628 1.00 77.19 89 THR A C 1
ATOM 716 O O . THR A 1 89 ? 14.361 9.417 -4.417 1.00 77.19 89 THR A O 1
ATOM 719 N N . ALA A 1 90 ? 15.186 8.343 -2.622 1.00 71.75 90 ALA A N 1
ATOM 720 C CA . ALA A 1 90 ? 14.043 7.451 -2.426 1.00 71.75 90 ALA A CA 1
ATOM 721 C C . ALA A 1 90 ? 12.694 8.192 -2.438 1.00 71.75 90 ALA A C 1
ATOM 723 O O . ALA A 1 90 ? 11.746 7.726 -3.064 1.00 71.75 90 ALA A O 1
ATOM 724 N N . ALA A 1 91 ? 12.616 9.387 -1.838 1.00 74.00 91 ALA A N 1
ATOM 725 C CA . ALA A 1 91 ? 11.393 10.194 -1.833 1.00 74.00 91 ALA A CA 1
ATOM 726 C C . ALA A 1 91 ? 10.984 10.691 -3.236 1.00 74.00 91 ALA A C 1
ATOM 728 O O . ALA A 1 91 ? 9.798 10.717 -3.563 1.00 74.00 91 ALA A O 1
ATOM 729 N N . SER A 1 92 ? 11.956 11.046 -4.083 1.00 79.25 92 SER A N 1
ATOM 730 C CA . SER A 1 92 ? 11.710 11.476 -5.469 1.00 79.25 92 SER A CA 1
ATOM 731 C C . SER A 1 92 ? 11.258 10.304 -6.349 1.00 79.25 92 SER A C 1
ATOM 733 O O . SER A 1 92 ? 10.380 10.439 -7.205 1.00 79.25 92 SER A O 1
ATOM 735 N N . ASN A 1 93 ? 11.792 9.110 -6.081 1.00 84.38 93 ASN A N 1
ATOM 736 C CA . ASN A 1 93 ? 11.513 7.913 -6.871 1.00 84.38 93 ASN A CA 1
ATOM 737 C C . ASN A 1 93 ? 10.145 7.277 -6.578 1.00 84.38 93 ASN A C 1
ATOM 739 O O . ASN A 1 93 ? 9.691 6.463 -7.377 1.00 84.38 93 ASN A O 1
ATOM 743 N N . ILE A 1 94 ? 9.430 7.682 -5.519 1.00 88.06 94 ILE A N 1
ATOM 744 C CA . ILE A 1 94 ? 8.084 7.165 -5.188 1.00 88.06 94 ILE A CA 1
ATOM 745 C C . ILE A 1 94 ? 7.133 7.228 -6.393 1.00 88.06 94 ILE A C 1
ATOM 747 O O . ILE A 1 94 ? 6.437 6.261 -6.703 1.00 88.06 94 ILE A O 1
ATOM 751 N N . ARG A 1 95 ? 7.120 8.357 -7.116 1.00 89.94 95 ARG A N 1
ATOM 752 C CA . ARG A 1 95 ? 6.259 8.525 -8.301 1.00 89.94 95 ARG A CA 1
ATOM 753 C C . ARG A 1 95 ? 6.671 7.601 -9.450 1.00 89.94 95 ARG A C 1
ATOM 755 O O . ARG A 1 95 ? 5.806 7.117 -10.174 1.00 89.94 95 ARG A O 1
ATOM 762 N N . LYS A 1 96 ? 7.974 7.340 -9.596 1.00 90.50 96 LYS A N 1
ATOM 763 C CA . LYS A 1 96 ? 8.521 6.436 -10.618 1.00 90.50 96 LYS A CA 1
ATOM 764 C C . LYS A 1 96 ? 8.155 4.984 -10.312 1.00 90.50 96 LYS A C 1
ATOM 766 O O . LYS A 1 96 ? 7.686 4.292 -11.209 1.00 90.50 96 LYS A O 1
ATOM 771 N N . TRP A 1 97 ? 8.256 4.564 -9.048 1.00 91.56 97 TRP A N 1
ATOM 772 C CA . TRP A 1 97 ? 7.800 3.248 -8.589 1.00 91.56 97 TRP A CA 1
ATOM 773 C C . TRP A 1 97 ? 6.306 3.031 -8.825 1.00 91.56 97 TRP A C 1
ATOM 775 O O . TRP A 1 97 ? 5.922 1.977 -9.326 1.00 91.56 97 TRP A O 1
ATOM 785 N N . ARG A 1 98 ? 5.470 4.041 -8.549 1.00 92.31 98 ARG A N 1
ATOM 786 C CA . ARG A 1 98 ? 4.036 3.981 -8.874 1.00 92.31 98 ARG A CA 1
ATOM 787 C C . ARG A 1 98 ? 3.802 3.814 -10.379 1.00 92.31 98 ARG A C 1
ATOM 789 O O . ARG A 1 98 ? 3.075 2.913 -10.768 1.00 92.31 98 ARG A O 1
ATOM 796 N N . SER A 1 99 ? 4.460 4.624 -11.213 1.00 91.12 99 SER A N 1
ATOM 797 C CA . SER A 1 99 ? 4.337 4.537 -12.679 1.00 91.12 99 SER A CA 1
ATOM 798 C C . SER A 1 99 ? 4.757 3.164 -13.225 1.00 91.12 99 SER A C 1
ATOM 800 O O . SER A 1 99 ? 4.083 2.602 -14.089 1.00 91.12 99 SER A O 1
ATOM 802 N N . LEU A 1 100 ? 5.844 2.590 -12.692 1.00 92.19 100 LEU A N 1
ATOM 803 C CA . LEU A 1 100 ? 6.272 1.227 -13.019 1.00 92.19 100 LEU A CA 1
ATOM 804 C C . LEU A 1 100 ? 5.227 0.189 -12.576 1.00 92.19 100 LEU A C 1
ATOM 806 O O . LEU A 1 100 ? 4.917 -0.715 -13.349 1.00 92.19 100 LEU A O 1
ATOM 810 N N . GLY A 1 101 ? 4.659 0.329 -11.375 1.00 93.19 101 GLY A N 1
ATOM 811 C CA . GLY A 1 101 ? 3.575 -0.531 -10.890 1.00 93.19 101 GLY A CA 1
ATOM 812 C C . GLY A 1 101 ? 2.350 -0.499 -11.807 1.00 93.19 101 GLY A C 1
ATOM 813 O O . GLY A 1 101 ? 1.848 -1.551 -12.201 1.00 93.19 101 GLY A O 1
ATOM 814 N N . ASP A 1 102 ? 1.934 0.693 -12.241 1.00 92.44 102 ASP A N 1
ATOM 815 C CA . ASP A 1 102 ? 0.790 0.869 -13.143 1.00 92.44 102 ASP A CA 1
ATOM 816 C C . ASP A 1 102 ? 1.050 0.231 -14.518 1.00 92.44 102 ASP A C 1
ATOM 818 O O . ASP A 1 102 ? 0.160 -0.388 -15.108 1.00 92.44 102 ASP A O 1
ATOM 822 N N . LEU A 1 103 ? 2.279 0.341 -15.033 1.00 92.31 103 LEU A N 1
ATOM 823 C CA . LEU A 1 103 ? 2.685 -0.337 -16.265 1.00 92.31 103 LEU A CA 1
ATOM 824 C C . LEU A 1 103 ? 2.707 -1.864 -16.093 1.00 92.31 103 LEU A C 1
ATOM 826 O O . LEU A 1 103 ? 2.257 -2.587 -16.985 1.00 92.31 103 LEU A O 1
ATOM 830 N N . ALA A 1 104 ? 3.196 -2.361 -14.956 1.00 92.62 104 ALA A N 1
ATOM 831 C CA . ALA A 1 104 ? 3.211 -3.787 -14.647 1.00 92.62 104 ALA A CA 1
ATOM 832 C C . ALA A 1 104 ? 1.787 -4.361 -14.568 1.00 92.62 104 ALA A C 1
ATOM 834 O O . ALA A 1 104 ? 1.531 -5.414 -15.155 1.00 92.62 104 ALA A O 1
ATOM 835 N N . LEU A 1 105 ? 0.841 -3.634 -13.958 1.00 91.62 105 LEU A N 1
ATOM 836 C CA . LEU A 1 105 ? -0.577 -4.008 -13.954 1.00 91.62 105 LEU A CA 1
ATOM 837 C C . LEU A 1 105 ? -1.178 -4.033 -15.364 1.00 91.62 105 LEU A C 1
ATOM 839 O O . LEU A 1 105 ? -1.871 -4.989 -15.702 1.00 91.62 105 LEU A O 1
ATOM 843 N N . LYS A 1 106 ? -0.873 -3.046 -16.220 1.00 92.00 106 LYS A N 1
ATOM 844 C CA . LYS A 1 106 ? -1.322 -3.046 -17.631 1.00 92.00 106 LYS A CA 1
ATOM 845 C C . LYS A 1 106 ? -0.834 -4.269 -18.410 1.00 92.00 106 LYS A C 1
ATOM 847 O O . LYS A 1 106 ? -1.510 -4.719 -19.330 1.00 92.00 106 LYS A O 1
ATOM 852 N N . LYS A 1 107 ? 0.331 -4.802 -18.042 1.00 91.06 107 LYS A N 1
ATOM 853 C CA . LYS A 1 107 ? 0.927 -6.016 -18.618 1.00 91.06 107 LYS A CA 1
ATOM 854 C C . LYS A 1 107 ? 0.567 -7.297 -17.863 1.00 91.06 107 LYS A C 1
ATOM 856 O O . LYS A 1 107 ? 1.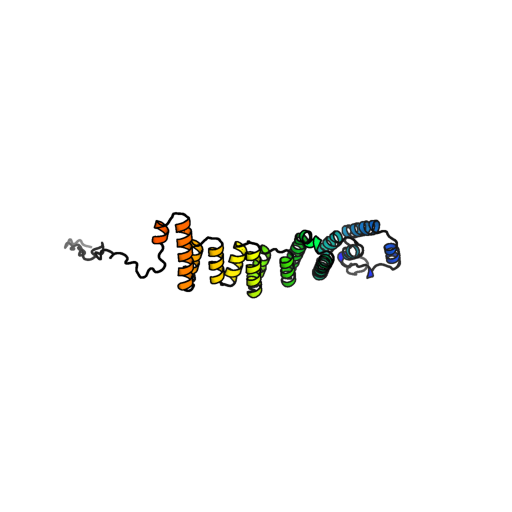174 -8.331 -18.126 1.00 91.06 107 LYS A O 1
ATOM 861 N N . TRP A 1 108 ? -0.395 -7.240 -16.941 1.00 90.56 108 TRP A N 1
ATOM 862 C CA . TRP A 1 108 ? -0.848 -8.378 -16.134 1.00 90.56 108 TRP A CA 1
ATOM 863 C C . TRP A 1 108 ? 0.239 -9.012 -15.250 1.00 90.56 108 TRP A C 1
ATOM 865 O O . TRP A 1 108 ? 0.083 -10.137 -14.779 1.00 90.56 108 TRP A O 1
ATOM 875 N N . ASN A 1 109 ? 1.334 -8.298 -14.968 1.00 91.75 109 ASN A N 1
ATOM 876 C CA . ASN A 1 109 ? 2.388 -8.777 -14.079 1.00 91.75 109 ASN A CA 1
ATOM 877 C C . ASN A 1 109 ? 2.148 -8.289 -12.644 1.00 91.75 109 ASN A C 1
ATOM 879 O O . ASN A 1 109 ? 2.680 -7.267 -12.206 1.00 91.75 109 ASN A O 1
ATOM 883 N N . ILE A 1 110 ? 1.329 -9.046 -11.916 1.00 90.94 110 ILE A N 1
ATOM 884 C CA . ILE A 1 110 ? 0.886 -8.695 -10.561 1.00 90.94 110 ILE A CA 1
ATOM 885 C C . ILE A 1 110 ? 2.044 -8.754 -9.555 1.00 90.94 110 ILE A C 1
ATOM 887 O O . ILE A 1 110 ? 2.148 -7.881 -8.699 1.00 90.94 110 ILE A O 1
ATOM 891 N N . ASN A 1 111 ? 2.951 -9.727 -9.693 1.00 91.31 111 ASN A N 1
ATOM 892 C CA . ASN A 1 111 ? 4.069 -9.914 -8.763 1.00 91.31 111 ASN A CA 1
ATOM 893 C C . ASN A 1 111 ? 5.005 -8.695 -8.747 1.00 91.31 111 ASN A C 1
ATOM 895 O O . ASN A 1 111 ? 5.329 -8.166 -7.686 1.00 91.31 111 ASN A O 1
ATOM 899 N N . ILE A 1 112 ? 5.405 -8.210 -9.931 1.00 90.75 112 ILE A N 1
ATOM 900 C CA . ILE A 1 112 ? 6.257 -7.015 -10.030 1.00 90.75 112 ILE A CA 1
ATOM 901 C C . ILE A 1 112 ? 5.492 -5.779 -9.556 1.00 90.75 112 ILE A C 1
ATOM 903 O O . ILE A 1 112 ? 6.058 -4.959 -8.831 1.00 90.75 112 ILE A O 1
ATOM 907 N N . ALA A 1 113 ? 4.215 -5.650 -9.929 1.00 92.50 113 ALA A N 1
ATOM 908 C CA . ALA A 1 113 ? 3.389 -4.527 -9.504 1.00 92.50 113 ALA A CA 1
ATOM 909 C C . ALA A 1 113 ? 3.315 -4.427 -7.974 1.00 92.50 113 ALA A C 1
ATOM 911 O O . ALA A 1 113 ? 3.518 -3.347 -7.421 1.00 92.50 113 ALA A O 1
ATOM 912 N N . GLU A 1 114 ? 3.110 -5.552 -7.285 1.00 91.62 114 GLU A N 1
ATOM 913 C CA . GLU A 1 114 ? 3.060 -5.597 -5.827 1.00 91.62 114 GLU A CA 1
ATOM 914 C C . GLU A 1 114 ? 4.361 -5.079 -5.196 1.00 91.62 114 GLU A C 1
ATOM 916 O O . GLU A 1 114 ? 4.331 -4.156 -4.376 1.00 91.62 114 GLU A O 1
ATOM 921 N N . CYS A 1 115 ? 5.514 -5.602 -5.628 1.00 90.25 115 CYS A N 1
ATOM 922 C CA . CYS A 1 115 ? 6.820 -5.140 -5.158 1.00 90.25 115 CYS A CA 1
ATOM 923 C C . CYS A 1 115 ? 7.013 -3.634 -5.397 1.00 90.25 115 CYS A C 1
ATOM 925 O O . CYS A 1 115 ? 7.504 -2.923 -4.518 1.00 90.25 115 CYS A O 1
ATOM 927 N N . CYS A 1 116 ? 6.589 -3.129 -6.556 1.00 91.94 116 CYS A N 1
ATOM 928 C CA . CYS A 1 116 ? 6.697 -1.711 -6.893 1.00 91.94 116 CYS A CA 1
ATOM 929 C C . CYS A 1 116 ? 5.826 -0.832 -5.986 1.00 91.94 116 CYS A C 1
ATOM 931 O O . CYS A 1 116 ? 6.293 0.205 -5.512 1.00 91.94 116 CYS A O 1
ATOM 933 N N . TYR A 1 117 ? 4.589 -1.240 -5.691 1.00 92.94 117 TYR A N 1
ATOM 934 C CA . TYR A 1 117 ? 3.704 -0.480 -4.804 1.00 92.94 117 TYR A CA 1
ATOM 935 C C . TYR A 1 117 ? 4.174 -0.488 -3.347 1.00 92.94 117 TYR A C 1
ATOM 937 O O . TYR A 1 117 ? 4.028 0.531 -2.665 1.00 92.94 117 TYR A O 1
ATOM 945 N N . TRP A 1 118 ? 4.810 -1.572 -2.888 1.00 91.31 118 TRP A N 1
ATOM 946 C CA . TRP A 1 118 ? 5.499 -1.601 -1.594 1.00 91.31 118 TRP A CA 1
ATOM 947 C C . TRP A 1 118 ? 6.618 -0.557 -1.523 1.00 91.31 118 TRP A C 1
ATOM 949 O O . TRP A 1 118 ? 6.684 0.204 -0.556 1.00 91.31 118 TRP A O 1
ATOM 959 N N . MET A 1 119 ? 7.451 -0.458 -2.564 1.00 89.12 119 MET A N 1
ATOM 960 C CA . MET A 1 119 ? 8.517 0.553 -2.637 1.00 89.12 119 MET A CA 1
ATOM 961 C C . MET A 1 119 ? 7.958 1.977 -2.748 1.00 89.12 119 MET A C 1
ATOM 963 O O . MET A 1 119 ? 8.493 2.906 -2.141 1.00 89.12 119 MET A O 1
ATOM 967 N N . ALA A 1 120 ? 6.843 2.152 -3.461 1.00 89.88 120 ALA A N 1
ATOM 968 C CA . ALA A 1 120 ? 6.136 3.426 -3.566 1.00 89.88 120 ALA A CA 1
ATOM 969 C C . ALA A 1 120 ? 5.378 3.822 -2.281 1.00 89.88 120 ALA A C 1
ATOM 971 O O . ALA A 1 120 ? 4.885 4.948 -2.196 1.00 89.88 120 ALA A O 1
ATOM 972 N N . LYS A 1 121 ? 5.253 2.921 -1.294 1.00 89.69 121 LYS A N 1
ATOM 973 C CA . LYS A 1 121 ? 4.389 3.082 -0.107 1.00 89.69 121 LYS A CA 1
ATOM 974 C C . LYS A 1 121 ? 2.942 3.441 -0.471 1.00 89.69 121 LYS A C 1
ATOM 976 O O . LYS A 1 121 ? 2.273 4.201 0.235 1.00 89.69 121 LYS A O 1
ATOM 981 N N . ASP A 1 122 ? 2.456 2.909 -1.589 1.00 92.31 122 ASP A N 1
ATOM 982 C CA . ASP A 1 122 ? 1.089 3.134 -2.048 1.00 92.31 122 ASP A CA 1
ATOM 983 C C . ASP A 1 122 ? 0.148 2.068 -1.491 1.00 92.31 122 ASP A C 1
ATOM 985 O O . ASP A 1 122 ? -0.251 1.121 -2.170 1.00 92.31 122 ASP A O 1
ATOM 989 N N . TYR A 1 123 ? -0.208 2.229 -0.219 1.00 93.12 123 TYR A N 1
ATOM 990 C CA . TYR A 1 123 ? -1.052 1.265 0.482 1.00 93.12 123 TYR A CA 1
ATOM 991 C C . TYR A 1 123 ? -2.478 1.173 -0.079 1.00 93.12 123 TYR A C 1
ATOM 993 O O . TYR A 1 123 ? -3.137 0.157 0.113 1.00 93.12 123 TYR A O 1
ATOM 1001 N N . SER A 1 124 ? -2.966 2.210 -0.766 1.00 92.75 124 SER A N 1
ATOM 1002 C CA . SER A 1 124 ? -4.316 2.224 -1.341 1.00 92.75 124 SER A CA 1
ATOM 1003 C C . SER A 1 124 ? -4.414 1.290 -2.543 1.00 92.75 124 SER A C 1
ATOM 1005 O O . SER A 1 124 ? -5.304 0.443 -2.594 1.00 92.75 124 SER A O 1
ATOM 1007 N N . THR A 1 125 ? -3.475 1.407 -3.482 1.00 93.50 125 THR A N 1
ATOM 1008 C CA . THR A 1 125 ? -3.424 0.527 -4.658 1.00 93.50 125 THR A CA 1
ATOM 1009 C C . THR A 1 125 ? -3.027 -0.890 -4.259 1.00 93.50 125 THR A C 1
ATOM 1011 O O . THR A 1 125 ? -3.602 -1.861 -4.746 1.00 93.50 125 THR A O 1
ATOM 1014 N N . LEU A 1 126 ? -2.108 -1.016 -3.298 1.00 93.19 126 LEU A N 1
ATOM 1015 C CA . LEU A 1 126 ? -1.697 -2.308 -2.764 1.00 93.19 126 LEU A CA 1
ATOM 1016 C C . LEU A 1 126 ? -2.860 -3.050 -2.088 1.00 93.19 126 LEU A C 1
ATOM 1018 O O . LEU A 1 126 ? -3.001 -4.250 -2.299 1.00 93.19 126 LEU A O 1
ATOM 1022 N N . LEU A 1 127 ? -3.735 -2.352 -1.350 1.00 94.50 127 LEU A N 1
ATOM 1023 C CA . LEU A 1 127 ? -4.958 -2.950 -0.806 1.00 94.50 127 LEU A CA 1
ATOM 1024 C C . LEU A 1 127 ? -5.805 -3.565 -1.922 1.00 94.50 127 LEU A C 1
ATOM 1026 O O . LEU A 1 127 ? -6.228 -4.703 -1.790 1.00 94.50 127 LEU A O 1
ATOM 1030 N N . LEU A 1 128 ? -6.028 -2.840 -3.020 1.00 93.38 128 LEU A N 1
ATOM 1031 C CA . LEU A 1 128 ? -6.849 -3.315 -4.135 1.00 93.38 128 LEU A CA 1
ATOM 1032 C C . LEU A 1 128 ? -6.254 -4.558 -4.810 1.00 93.38 128 LEU A C 1
ATOM 1034 O O . LEU A 1 128 ? -6.976 -5.510 -5.104 1.00 93.38 128 LEU A O 1
ATOM 1038 N N . VAL A 1 129 ? -4.938 -4.571 -5.026 1.00 92.62 129 VAL A N 1
ATOM 1039 C CA . VAL A 1 129 ? -4.248 -5.732 -5.602 1.00 92.62 129 VAL A CA 1
ATOM 1040 C C . VAL A 1 129 ? -4.336 -6.932 -4.657 1.00 92.62 129 VAL A C 1
ATOM 1042 O O . VAL A 1 129 ? -4.728 -8.018 -5.081 1.00 92.62 129 VAL A O 1
ATOM 1045 N N . LEU A 1 130 ? -4.032 -6.738 -3.372 1.00 92.75 130 LEU A N 1
ATOM 1046 C CA . LEU A 1 130 ? -3.972 -7.820 -2.388 1.00 92.75 130 LEU A CA 1
ATOM 1047 C C . LEU A 1 130 ? -5.346 -8.387 -2.011 1.00 92.75 130 LEU A C 1
ATOM 1049 O O . LEU A 1 130 ? -5.459 -9.584 -1.745 1.00 92.75 130 LEU A O 1
ATOM 1053 N N . THR A 1 131 ? -6.401 -7.570 -1.995 1.00 93.56 131 THR A N 1
ATOM 1054 C CA . THR A 1 131 ? -7.770 -8.072 -1.790 1.00 93.56 131 THR A CA 1
ATOM 1055 C C . THR A 1 131 ? -8.252 -8.872 -2.991 1.00 93.56 131 THR A C 1
ATOM 1057 O O . THR A 1 131 ? -8.915 -9.890 -2.809 1.00 93.56 131 THR A O 1
ATOM 1060 N N . SER A 1 132 ? -7.855 -8.475 -4.203 1.00 91.94 132 SER A N 1
ATOM 1061 C CA . SER A 1 132 ? -8.179 -9.203 -5.434 1.00 91.94 132 SER A CA 1
ATOM 1062 C C . SER A 1 132 ? -7.464 -10.555 -5.518 1.00 91.94 132 SER A C 1
ATOM 1064 O O . SER A 1 132 ? -8.048 -11.528 -5.987 1.00 91.94 132 SER A O 1
ATOM 1066 N N . THR A 1 133 ? -6.220 -10.650 -5.036 1.00 89.75 133 THR A N 1
ATOM 1067 C CA . THR A 1 133 ? -5.469 -11.919 -4.971 1.00 89.75 133 THR A CA 1
ATOM 1068 C C . THR A 1 133 ? -5.756 -12.734 -3.708 1.00 89.75 133 THR A C 1
ATOM 1070 O O . THR A 1 133 ? -5.369 -13.899 -3.632 1.00 89.75 133 THR A O 1
ATOM 1073 N N . ASN A 1 134 ? -6.447 -12.147 -2.725 1.00 89.69 134 ASN A N 1
ATOM 1074 C CA . ASN A 1 134 ? -6.779 -12.741 -1.427 1.00 89.69 134 ASN A CA 1
ATOM 1075 C C . ASN A 1 134 ? -5.556 -13.300 -0.671 1.00 89.69 134 ASN A C 1
ATOM 1077 O O . ASN A 1 134 ?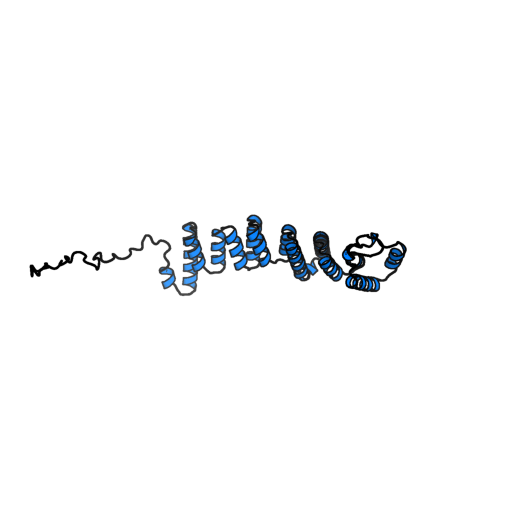 -5.632 -14.333 0.003 1.00 89.69 134 ASN A O 1
ATOM 1081 N N . ASN A 1 135 ? -4.408 -12.623 -0.775 1.00 88.31 135 ASN A N 1
ATOM 1082 C CA . ASN A 1 135 ? -3.205 -13.023 -0.053 1.00 88.31 135 ASN A CA 1
ATOM 1083 C C . ASN A 1 135 ? -3.265 -12.540 1.405 1.00 88.31 135 ASN A C 1
ATOM 1085 O O . ASN A 1 135 ? -3.006 -11.374 1.707 1.00 88.31 135 ASN A O 1
ATOM 1089 N N . ARG A 1 136 ? -3.602 -13.454 2.320 1.00 91.62 136 ARG A N 1
ATOM 1090 C CA . ARG A 1 136 ? -3.823 -13.134 3.740 1.00 91.62 136 ARG A CA 1
ATOM 1091 C C . ARG A 1 136 ? -2.575 -12.617 4.453 1.00 91.62 136 ARG A C 1
ATOM 1093 O O . ARG A 1 136 ? -2.683 -11.665 5.217 1.00 91.62 136 ARG A O 1
ATOM 1100 N N . GLU A 1 137 ? -1.412 -13.211 4.204 1.00 92.06 137 GLU A N 1
ATOM 1101 C CA . GLU A 1 137 ? -0.164 -12.833 4.885 1.00 92.06 137 GLU A CA 1
ATOM 1102 C C . GLU A 1 137 ? 0.261 -11.411 4.504 1.00 92.06 137 GLU A C 1
ATOM 1104 O O . GLU A 1 137 ? 0.591 -10.583 5.357 1.00 92.06 137 GLU A O 1
ATOM 1109 N N . LEU A 1 138 ? 0.187 -11.097 3.210 1.00 92.00 138 LEU A N 1
ATOM 1110 C CA . LEU A 1 138 ? 0.553 -9.779 2.698 1.00 92.00 138 LEU A CA 1
ATOM 1111 C C . LEU A 1 138 ? -0.472 -8.714 3.098 1.00 92.00 138 LEU A C 1
ATOM 1113 O O . LEU A 1 138 ? -0.075 -7.596 3.429 1.00 92.00 138 LEU A O 1
ATOM 1117 N N . LEU A 1 139 ? -1.765 -9.053 3.156 1.00 94.12 139 LEU A N 1
ATOM 1118 C CA . LEU A 1 139 ? -2.793 -8.163 3.705 1.00 94.12 139 LEU A CA 1
ATOM 1119 C C . LEU A 1 139 ? -2.552 -7.865 5.190 1.00 94.12 139 LEU A C 1
ATOM 1121 O O . LEU A 1 139 ? -2.745 -6.730 5.624 1.00 94.12 139 LEU A O 1
ATOM 1125 N N . GLU A 1 140 ? -2.110 -8.845 5.980 1.00 94.31 140 GLU A N 1
ATOM 1126 C CA . GLU A 1 140 ? -1.813 -8.626 7.397 1.00 94.31 140 GLU A CA 1
ATOM 1127 C C . GLU A 1 140 ? -0.618 -7.688 7.574 1.00 94.31 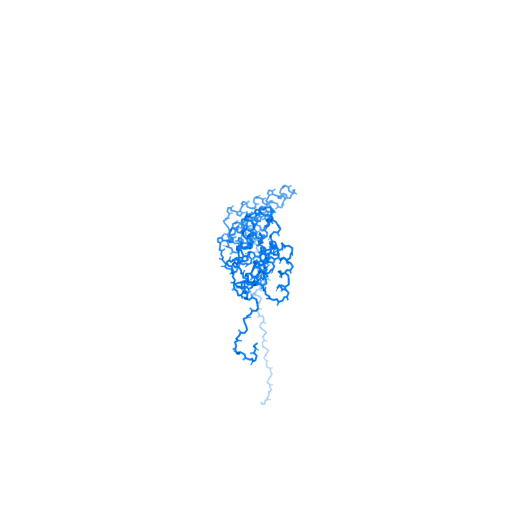140 GLU A C 1
ATOM 1129 O O . GLU A 1 140 ? -0.671 -6.762 8.390 1.00 94.31 140 GLU A O 1
ATOM 1134 N N . ARG A 1 141 ? 0.428 -7.877 6.764 1.00 94.69 141 ARG A N 1
ATOM 1135 C CA . ARG A 1 141 ? 1.584 -6.977 6.718 1.00 94.69 141 ARG A CA 1
ATOM 1136 C C . ARG A 1 141 ? 1.187 -5.566 6.280 1.00 94.69 141 ARG A C 1
ATOM 1138 O O . ARG A 1 141 ? 1.648 -4.594 6.876 1.00 94.69 141 ARG A O 1
ATOM 1145 N N . LEU A 1 142 ? 0.329 -5.441 5.265 1.00 94.06 142 LEU A N 1
ATOM 1146 C CA . LEU A 1 142 ? -0.198 -4.157 4.795 1.00 94.06 142 LEU A CA 1
ATOM 1147 C C . LEU A 1 142 ? -0.958 -3.435 5.906 1.00 94.06 142 LEU A C 1
ATOM 1149 O O . LEU A 1 142 ? -0.775 -2.235 6.094 1.00 94.06 142 LEU A O 1
ATOM 1153 N N . ALA A 1 143 ? -1.795 -4.160 6.645 1.00 94.81 143 ALA A N 1
ATOM 1154 C CA . ALA A 1 143 ? -2.592 -3.586 7.714 1.00 94.81 143 ALA A CA 1
ATOM 1155 C C . ALA A 1 143 ? -1.718 -3.009 8.839 1.00 94.81 143 ALA A C 1
ATOM 1157 O O . ALA A 1 143 ? -1.961 -1.889 9.282 1.00 94.81 143 ALA A O 1
ATOM 1158 N N . GLN A 1 144 ? -0.669 -3.734 9.243 1.00 94.00 144 GLN A N 1
ATOM 1159 C CA . GLN A 1 144 ? 0.306 -3.258 10.233 1.00 94.00 144 GLN A CA 1
ATOM 1160 C C . GLN A 1 144 ? 1.048 -2.013 9.729 1.00 94.00 144 GLN A C 1
ATOM 1162 O O . GLN A 1 144 ? 1.041 -0.982 10.392 1.00 94.00 144 GLN A O 1
ATOM 1167 N N . ALA A 1 145 ? 1.585 -2.062 8.505 1.00 94.00 145 ALA A N 1
ATOM 1168 C CA . ALA A 1 145 ? 2.282 -0.921 7.910 1.00 94.00 145 ALA A CA 1
ATOM 1169 C C . ALA A 1 145 ? 1.377 0.319 7.765 1.00 94.00 145 ALA A C 1
ATOM 1171 O O . ALA A 1 145 ? 1.831 1.455 7.923 1.00 94.00 145 ALA A O 1
ATOM 1172 N N . ALA A 1 146 ? 0.090 0.115 7.466 1.00 93.88 146 ALA A N 1
ATOM 1173 C CA . ALA A 1 146 ? -0.894 1.185 7.382 1.00 93.88 146 ALA A CA 1
ATOM 1174 C C . ALA A 1 146 ? -1.242 1.770 8.762 1.00 93.88 146 ALA A C 1
ATOM 1176 O O . ALA A 1 146 ? -1.391 2.990 8.853 1.00 93.88 146 ALA A O 1
ATOM 1177 N N . ASP A 1 147 ? -1.338 0.949 9.814 1.00 93.62 147 ASP A N 1
ATOM 1178 C CA . ASP A 1 147 ? -1.542 1.412 11.197 1.00 93.62 147 ASP A CA 1
ATOM 1179 C C . ASP A 1 147 ? -0.349 2.251 11.684 1.00 93.62 147 ASP A C 1
ATOM 1181 O O . ASP A 1 147 ? -0.542 3.362 12.179 1.00 93.62 147 ASP A O 1
ATOM 1185 N N . ASP A 1 148 ? 0.880 1.798 11.424 1.00 92.81 148 ASP A N 1
ATOM 1186 C CA . ASP A 1 148 ? 2.111 2.529 11.766 1.00 92.81 148 ASP A CA 1
ATOM 1187 C C . ASP A 1 148 ? 2.205 3.884 11.046 1.00 92.81 148 ASP A C 1
ATOM 1189 O O . ASP A 1 148 ? 2.696 4.871 11.593 1.00 92.81 148 ASP A O 1
ATOM 1193 N N . CYS A 1 149 ? 1.694 3.958 9.814 1.00 90.06 149 CYS A N 1
ATOM 1194 C CA . CYS A 1 149 ? 1.633 5.197 9.038 1.00 90.06 149 CYS A CA 1
ATOM 1195 C C . CYS A 1 149 ? 0.419 6.083 9.384 1.00 90.06 149 CYS A C 1
ATOM 1197 O O . CYS A 1 149 ? 0.201 7.093 8.709 1.00 90.06 149 CYS A O 1
ATOM 1199 N N . GLY A 1 150 ? -0.408 5.703 10.365 1.00 90.88 150 GLY A N 1
ATOM 1200 C CA . GLY A 1 150 ? -1.618 6.433 10.762 1.00 90.88 150 GLY A CA 1
ATOM 1201 C C . GLY A 1 150 ? -2.762 6.375 9.741 1.00 90.88 150 GLY A C 1
ATOM 1202 O O . GLY A 1 150 ? -3.712 7.156 9.817 1.00 90.88 150 GLY A O 1
ATOM 1203 N N . ARG A 1 151 ? -2.707 5.464 8.761 1.00 92.94 151 ARG A N 1
ATOM 1204 C CA . ARG A 1 151 ? -3.757 5.261 7.748 1.00 92.94 151 ARG A CA 1
ATOM 1205 C C . ARG A 1 151 ? -4.763 4.208 8.207 1.00 92.94 151 ARG A C 1
ATOM 1207 O O . ARG A 1 151 ? -4.912 3.152 7.590 1.00 92.94 151 ARG A O 1
ATOM 1214 N N . TYR A 1 152 ? -5.509 4.535 9.257 1.00 93.94 152 TYR A N 1
ATOM 1215 C CA . TYR A 1 152 ? -6.423 3.602 9.925 1.00 93.94 152 TYR A CA 1
ATOM 1216 C C . TYR A 1 152 ? -7.499 3.007 9.005 1.00 93.94 152 TYR A C 1
ATOM 1218 O O . TYR A 1 152 ? -7.800 1.826 9.109 1.00 93.94 152 TYR A O 1
ATOM 1226 N N . ASN A 1 153 ? -8.050 3.772 8.057 1.00 93.56 153 ASN A N 1
ATOM 1227 C CA . ASN A 1 153 ? -9.086 3.245 7.156 1.00 93.56 153 ASN A CA 1
ATOM 1228 C C . ASN A 1 153 ? -8.561 2.104 6.269 1.00 93.56 153 ASN A C 1
ATOM 1230 O O . ASN A 1 153 ? -9.271 1.132 6.034 1.00 93.56 153 ASN A O 1
ATOM 1234 N N . ILE A 1 154 ? -7.311 2.204 5.800 1.00 94.50 154 ILE A N 1
ATOM 1235 C CA . ILE A 1 154 ? -6.684 1.157 4.982 1.00 94.50 154 ILE A CA 1
ATOM 1236 C C . ILE A 1 154 ? -6.373 -0.060 5.857 1.00 94.50 154 ILE A C 1
ATOM 1238 O O . ILE A 1 154 ? -6.674 -1.181 5.458 1.00 94.50 154 ILE A O 1
ATOM 1242 N N . ALA A 1 155 ? -5.845 0.162 7.066 1.00 94.94 155 ALA A N 1
ATOM 1243 C CA . ALA A 1 155 ? -5.587 -0.908 8.028 1.00 94.94 155 ALA A CA 1
ATOM 1244 C C . ALA A 1 155 ? -6.866 -1.686 8.382 1.00 94.94 155 ALA A C 1
ATOM 1246 O O . ALA A 1 155 ? -6.873 -2.916 8.348 1.00 94.94 155 ALA A O 1
ATOM 1247 N N . PHE A 1 156 ? -7.971 -0.973 8.630 1.00 94.88 156 PHE A N 1
ATOM 1248 C CA . PHE A 1 156 ? -9.279 -1.569 8.891 1.00 94.88 156 PHE A CA 1
ATOM 1249 C C . PHE A 1 156 ? -9.740 -2.446 7.725 1.00 94.88 156 PHE A C 1
ATOM 1251 O O . PHE A 1 156 ? -10.095 -3.599 7.937 1.00 94.88 156 PHE A O 1
ATOM 1258 N N . GLN A 1 157 ? -9.705 -1.927 6.493 1.00 94.88 157 GLN A N 1
ATOM 1259 C CA . GLN A 1 157 ? -10.143 -2.674 5.308 1.00 94.88 157 GLN A CA 1
ATOM 1260 C C . GLN A 1 157 ? -9.267 -3.904 5.034 1.00 94.88 157 GLN A C 1
ATOM 1262 O O . GLN A 1 157 ? -9.778 -4.958 4.650 1.00 94.88 157 GLN A O 1
ATOM 1267 N N . ALA A 1 158 ? -7.959 -3.802 5.275 1.00 95.00 158 ALA A N 1
ATOM 1268 C CA . ALA A 1 158 ? -7.042 -4.927 5.145 1.00 95.00 158 ALA A CA 1
ATOM 1269 C C . ALA A 1 158 ? -7.354 -6.033 6.172 1.00 95.00 158 ALA A C 1
ATOM 1271 O O . ALA A 1 158 ? -7.544 -7.185 5.782 1.00 95.00 158 ALA A O 1
ATOM 1272 N N . TRP A 1 159 ? -7.504 -5.703 7.462 1.00 94.31 159 TRP A N 1
ATOM 1273 C CA . TRP A 1 159 ? -7.891 -6.687 8.486 1.00 94.31 159 TRP A CA 1
ATOM 1274 C C . TRP A 1 159 ? -9.296 -7.250 8.277 1.00 94.31 159 TRP A C 1
ATOM 1276 O O . TRP A 1 159 ? -9.513 -8.448 8.479 1.00 94.31 159 TRP A O 1
ATOM 1286 N N . TRP A 1 160 ? -10.226 -6.417 7.810 1.00 93.69 160 TRP A N 1
ATOM 1287 C CA . TRP A 1 160 ? -11.580 -6.824 7.458 1.00 93.69 160 TRP A CA 1
ATOM 1288 C C . TRP A 1 160 ? -11.585 -7.881 6.353 1.00 93.69 160 TRP A C 1
ATOM 1290 O O . TRP A 1 160 ? -12.258 -8.903 6.473 1.00 93.69 160 TRP A O 1
ATOM 1300 N N . SER A 1 161 ? -10.760 -7.690 5.322 1.00 92.75 161 SER A N 1
ATOM 1301 C CA . SER A 1 161 ? -10.637 -8.627 4.198 1.00 92.75 161 SER A CA 1
ATOM 1302 C C . SER A 1 161 ? -10.123 -10.008 4.631 1.00 92.75 161 SER A C 1
ATOM 1304 O O . SER A 1 161 ? -10.548 -11.026 4.090 1.00 92.75 161 SER A O 1
ATOM 1306 N N . ILE A 1 162 ? -9.269 -10.067 5.660 1.00 93.25 162 ILE A N 1
ATOM 1307 C CA . ILE A 1 162 ? -8.762 -11.323 6.251 1.00 93.25 162 ILE A CA 1
ATOM 1308 C C . ILE A 1 162 ? -9.753 -11.911 7.277 1.00 93.25 162 ILE A C 1
ATOM 1310 O O . ILE A 1 162 ? -9.541 -13.008 7.789 1.00 93.25 162 ILE A O 1
ATOM 1314 N N . LYS A 1 163 ? -10.859 -11.212 7.571 1.00 91.25 163 LYS A N 1
ATOM 1315 C CA . LYS A 1 163 ? -11.832 -11.536 8.629 1.00 91.25 163 LYS A CA 1
ATOM 1316 C C . LYS A 1 163 ? -11.238 -11.504 10.041 1.00 91.25 163 LYS A C 1
ATOM 1318 O O . LYS A 1 163 ? -11.717 -12.195 10.936 1.00 91.25 163 LYS A O 1
ATOM 1323 N N . ASN A 1 164 ? -10.210 -10.686 10.266 1.00 90.81 164 ASN A N 1
ATOM 1324 C CA . ASN A 1 164 ? -9.635 -10.490 11.595 1.00 90.81 164 ASN A CA 1
ATOM 1325 C C . ASN A 1 164 ? -10.408 -9.401 12.357 1.00 90.81 164 ASN A C 1
ATOM 1327 O O . ASN A 1 164 ? -9.972 -8.253 12.463 1.00 90.81 164 ASN A O 1
ATOM 1331 N N . VAL A 1 165 ? -11.587 -9.768 12.864 1.00 90.56 165 VAL A N 1
ATOM 1332 C CA . VAL A 1 165 ? -12.500 -8.832 13.542 1.00 90.56 165 VAL A CA 1
ATOM 1333 C C . VAL A 1 165 ? -11.892 -8.300 14.846 1.00 90.56 165 VAL A C 1
ATOM 1335 O O . VAL A 1 165 ? -12.072 -7.130 15.177 1.00 90.56 165 VAL A O 1
ATOM 1338 N N . ASP A 1 166 ? -11.101 -9.116 15.547 1.00 90.69 166 ASP A N 1
ATOM 1339 C CA . ASP A 1 166 ? -10.412 -8.717 16.776 1.00 90.69 166 ASP A CA 1
ATOM 1340 C C . ASP A 1 166 ? -9.496 -7.507 16.567 1.00 90.69 166 ASP A C 1
ATOM 1342 O O . ASP A 1 166 ? -9.554 -6.537 17.326 1.00 90.69 166 ASP A O 1
ATOM 1346 N N . LYS A 1 167 ? -8.667 -7.535 15.516 1.00 91.44 167 LYS A N 1
ATOM 1347 C CA . LYS A 1 167 ? -7.785 -6.407 15.187 1.00 91.44 167 LYS A CA 1
ATOM 1348 C C . LYS A 1 167 ? -8.575 -5.184 14.723 1.00 91.44 167 LYS A C 1
ATOM 1350 O O . LYS A 1 167 ? -8.222 -4.072 15.107 1.00 91.44 167 LYS A O 1
ATOM 1355 N N . CYS A 1 168 ? -9.671 -5.372 13.988 1.00 92.75 168 CYS A N 1
ATOM 1356 C CA . CYS A 1 168 ? -10.559 -4.275 13.597 1.00 92.75 168 CYS A CA 1
ATOM 1357 C C . CYS A 1 168 ? -11.173 -3.553 14.808 1.00 92.75 168 CYS A C 1
ATOM 1359 O O . CYS A 1 168 ? -11.180 -2.324 14.847 1.00 92.75 168 CYS A O 1
ATOM 1361 N N . VAL A 1 169 ? -11.648 -4.295 15.812 1.00 91.56 169 VAL A N 1
ATOM 1362 C CA . VAL A 1 169 ? -12.210 -3.715 17.044 1.00 91.56 169 VAL A CA 1
ATOM 1363 C C . VAL A 1 169 ? -11.144 -2.978 17.847 1.00 91.56 169 VAL A C 1
ATOM 1365 O O . VAL A 1 169 ? -11.378 -1.847 18.272 1.00 91.56 169 VAL A O 1
ATOM 1368 N N . ASN A 1 170 ? -9.950 -3.560 17.982 1.00 91.62 170 ASN A N 1
ATOM 1369 C CA . ASN A 1 170 ? -8.829 -2.895 18.647 1.00 91.62 170 ASN A CA 1
ATOM 1370 C C . ASN A 1 170 ? -8.422 -1.595 17.932 1.00 91.62 170 ASN A C 1
ATOM 1372 O O . ASN A 1 170 ? -8.134 -0.597 18.589 1.00 91.62 170 ASN A O 1
ATOM 1376 N N . LEU A 1 171 ? -8.438 -1.576 16.595 1.00 93.00 171 LEU A N 1
ATOM 1377 C CA . LEU A 1 171 ? -8.161 -0.372 15.812 1.00 93.00 171 LEU A CA 1
ATOM 1378 C C . LEU A 1 171 ? -9.213 0.718 16.053 1.00 93.00 171 LEU A C 1
ATOM 1380 O O . LEU A 1 171 ? -8.865 1.884 16.239 1.00 93.00 171 LEU A O 1
ATOM 1384 N N . LEU A 1 172 ? -10.498 0.354 16.070 1.00 91.75 172 LEU A N 1
ATOM 1385 C CA . LEU A 1 172 ? -11.578 1.301 16.349 1.00 91.75 172 LEU A CA 1
ATOM 1386 C C . LEU A 1 172 ? -11.451 1.886 17.761 1.00 91.75 172 LEU A C 1
ATOM 1388 O O . LEU A 1 172 ? -11.513 3.111 17.908 1.00 91.75 172 LEU A O 1
ATOM 1392 N N . ALA A 1 173 ? -11.156 1.046 18.758 1.00 90.75 173 ALA A N 1
ATOM 1393 C CA . ALA A 1 173 ? -10.876 1.474 20.128 1.00 90.75 173 ALA A CA 1
ATOM 1394 C C . ALA A 1 173 ? -9.665 2.426 20.201 1.00 90.75 173 ALA A C 1
ATOM 1396 O O . ALA A 1 173 ? -9.765 3.491 20.806 1.00 90.75 173 ALA A O 1
ATOM 1397 N N . LYS A 1 174 ? -8.561 2.121 19.499 1.00 90.19 174 LYS A N 1
ATOM 1398 C CA . LYS A 1 174 ? -7.370 2.994 19.398 1.00 90.19 174 LYS A CA 1
ATOM 1399 C C . LYS A 1 174 ? -7.703 4.375 18.825 1.00 90.19 174 LYS A C 1
ATOM 1401 O O . LYS A 1 174 ? -7.127 5.372 19.244 1.00 90.19 174 LYS A O 1
ATOM 1406 N N . THR A 1 175 ? -8.646 4.447 17.886 1.00 90.62 175 THR A N 1
ATOM 1407 C CA . THR A 1 175 ? -9.110 5.719 17.300 1.00 90.62 175 THR A CA 1
ATOM 1408 C C . THR A 1 175 ? -10.182 6.446 18.123 1.00 90.62 175 THR A C 1
ATOM 1410 O O . THR A 1 175 ? -10.692 7.468 17.672 1.00 90.62 175 THR A O 1
ATOM 1413 N N . GLY A 1 176 ? -10.550 5.935 19.305 1.00 87.69 176 GLY A N 1
ATOM 1414 C CA . GLY A 1 176 ? -11.571 6.525 20.178 1.00 87.69 176 GLY A CA 1
ATOM 1415 C C . GLY A 1 176 ? -13.017 6.288 19.726 1.00 87.69 176 GLY A C 1
ATOM 1416 O O . GLY A 1 176 ? -13.939 6.907 20.253 1.00 87.69 176 GLY A O 1
ATOM 1417 N N . ARG A 1 177 ? -13.246 5.398 18.752 1.00 91.12 177 ARG A N 1
ATOM 1418 C CA . ARG A 1 177 ? -14.578 5.064 18.214 1.00 91.12 177 ARG A CA 1
ATOM 1419 C C . ARG A 1 177 ? -15.153 3.837 18.913 1.00 91.12 177 ARG A C 1
ATOM 1421 O O . ARG A 1 177 ? -15.336 2.779 18.313 1.00 91.12 177 ARG A O 1
ATOM 1428 N N . PHE A 1 178 ? -15.418 3.974 20.209 1.00 90.19 178 PHE A N 1
ATOM 1429 C CA . PHE A 1 178 ? -15.835 2.847 21.047 1.00 90.19 178 PHE A CA 1
ATOM 1430 C C . PHE A 1 178 ? -17.239 2.321 20.732 1.00 90.19 178 PHE A C 1
ATOM 1432 O O . PHE A 1 178 ? -17.461 1.116 20.803 1.00 90.19 178 PHE A O 1
ATOM 1439 N N . SER A 1 179 ? -18.174 3.190 20.335 1.00 90.19 179 SER A N 1
ATOM 1440 C CA . SER A 1 179 ? -19.527 2.774 19.946 1.00 90.19 179 SER A CA 1
ATOM 1441 C C . SER A 1 179 ? -19.497 1.833 18.738 1.00 90.19 179 SER A C 1
ATOM 1443 O O . SER A 1 179 ? -20.052 0.740 18.792 1.00 90.19 179 SER A O 1
ATOM 1445 N N . GLU A 1 180 ? -18.788 2.217 17.672 1.00 91.12 180 GLU A N 1
ATOM 1446 C CA . GLU A 1 180 ? -18.590 1.389 16.474 1.00 91.12 180 GLU A CA 1
ATOM 1447 C C . GLU A 1 180 ? -17.861 0.082 16.807 1.00 91.12 180 GLU A C 1
ATOM 1449 O O . GLU A 1 180 ? -18.245 -0.980 16.319 1.00 91.12 180 GLU A O 1
ATOM 1454 N N . ALA A 1 181 ? -16.847 0.143 17.676 1.00 90.31 181 ALA A N 1
ATOM 1455 C CA . ALA A 1 181 ? -16.110 -1.029 18.137 1.00 90.31 181 ALA A CA 1
ATOM 1456 C C . ALA A 1 181 ? -17.021 -2.026 18.879 1.00 90.31 181 ALA A C 1
ATOM 1458 O O . ALA A 1 181 ? -16.968 -3.226 18.605 1.00 90.31 181 ALA A O 1
ATOM 1459 N N . ALA A 1 182 ? -17.884 -1.538 19.776 1.00 88.69 182 ALA A N 1
ATOM 1460 C CA . ALA A 1 182 ? -18.837 -2.357 20.521 1.00 88.69 182 ALA A CA 1
ATOM 1461 C C . ALA A 1 182 ? -19.902 -2.975 19.602 1.00 88.69 182 ALA A C 1
ATOM 1463 O O . ALA A 1 182 ? -20.191 -4.169 19.712 1.00 88.69 182 ALA A O 1
ATOM 1464 N N . PHE A 1 183 ? -20.435 -2.196 18.653 1.00 89.38 183 PHE A N 1
ATOM 1465 C CA . PHE A 1 183 ? -21.358 -2.710 17.638 1.00 89.38 183 PHE A CA 1
ATOM 1466 C C . PHE A 1 183 ? -20.708 -3.812 16.803 1.00 89.38 183 PHE A C 1
ATOM 1468 O O . PHE A 1 183 ? -21.264 -4.901 16.696 1.00 89.38 183 PHE A O 1
ATOM 1475 N N . LEU A 1 184 ? -19.505 -3.573 16.278 1.00 90.00 184 LEU A N 1
ATOM 1476 C CA . LEU A 1 184 ? -18.785 -4.553 15.469 1.00 90.00 184 LEU A CA 1
ATOM 1477 C C . LEU A 1 184 ? -18.507 -5.840 16.260 1.00 90.00 184 LEU A C 1
ATOM 1479 O O . LEU A 1 184 ? -18.740 -6.938 15.752 1.00 90.00 184 LEU A O 1
ATOM 1483 N N . ALA A 1 185 ? -18.068 -5.709 17.514 1.00 89.19 185 ALA A N 1
ATOM 1484 C CA . ALA A 1 185 ? -17.809 -6.842 18.395 1.00 89.19 185 ALA A CA 1
ATOM 1485 C C . ALA A 1 185 ? -19.066 -7.684 18.648 1.00 89.19 185 ALA A C 1
ATOM 1487 O O . ALA A 1 185 ? -19.006 -8.913 18.586 1.00 89.19 185 ALA A O 1
ATOM 1488 N N . ARG A 1 186 ? -20.210 -7.034 18.893 1.00 86.38 186 ARG A N 1
ATOM 1489 C CA . ARG A 1 186 ? -21.489 -7.711 19.132 1.00 86.38 186 ARG A CA 1
ATOM 1490 C C . ARG A 1 186 ? -22.033 -8.375 17.869 1.00 86.38 186 ARG A C 1
ATOM 1492 O O . ARG A 1 186 ? -22.476 -9.516 17.943 1.00 86.38 186 ARG A O 1
ATOM 1499 N N . THR A 1 187 ? -22.000 -7.685 16.728 1.00 89.25 187 THR A N 1
ATOM 1500 C CA . THR A 1 187 ? -22.566 -8.180 15.462 1.00 89.25 187 THR A CA 1
ATOM 1501 C C . THR A 1 187 ? -21.805 -9.385 14.920 1.00 89.25 187 THR A C 1
ATOM 1503 O O . THR A 1 187 ? -22.426 -10.322 14.430 1.00 89.25 187 THR A O 1
ATOM 1506 N N . TYR A 1 188 ? -20.475 -9.387 15.025 1.00 87.12 188 TYR A N 1
ATOM 1507 C CA . TYR A 1 188 ? -19.634 -10.456 14.476 1.00 87.12 188 TYR A CA 1
ATOM 1508 C C . TYR A 1 188 ? -19.188 -11.491 15.518 1.00 87.12 188 TYR A C 1
ATOM 1510 O O . TYR A 1 188 ? -18.320 -12.311 15.229 1.00 87.12 188 TYR A O 1
ATOM 1518 N N . GLY A 1 189 ? -19.801 -11.487 16.707 1.00 74.38 189 GLY A N 1
ATOM 1519 C CA . GLY A 1 189 ? -19.648 -12.559 17.693 1.00 74.38 189 GLY A CA 1
ATOM 1520 C C . GLY A 1 189 ? -18.251 -12.664 18.307 1.00 74.38 189 GLY A C 1
ATOM 1521 O O . GLY A 1 189 ? -17.760 -13.772 18.517 1.00 74.38 189 GLY A O 1
ATOM 1522 N N . ILE A 1 190 ? -17.599 -11.534 18.598 1.00 78.81 190 ILE A N 1
ATOM 1523 C CA . ILE A 1 190 ? -16.347 -11.537 19.372 1.00 78.81 190 ILE A CA 1
ATOM 1524 C C . ILE A 1 190 ? -16.636 -12.004 20.807 1.00 78.81 190 ILE A C 1
ATOM 1526 O O . ILE A 1 190 ? -17.752 -11.850 21.309 1.00 78.81 190 ILE A O 1
ATOM 1530 N N . SER A 1 191 ? -15.626 -12.569 21.479 1.00 78.50 191 SER A N 1
ATOM 1531 C CA . SER A 1 191 ? -15.730 -13.005 22.873 1.00 78.50 191 SER A CA 1
ATOM 1532 C C . SER A 1 191 ? -16.354 -11.939 23.783 1.00 78.50 191 SER A C 1
ATOM 1534 O O . SER A 1 191 ? -16.022 -10.750 23.723 1.00 78.50 191 SER A O 1
ATOM 1536 N N . THR A 1 192 ? -17.244 -12.393 24.665 1.00 77.69 192 THR A N 1
ATOM 1537 C CA . THR A 1 192 ? -17.972 -11.571 25.644 1.00 77.69 192 THR A CA 1
ATOM 1538 C C . THR A 1 192 ? -17.038 -10.701 26.482 1.00 77.69 192 THR A C 1
ATOM 1540 O O . THR A 1 192 ? -17.336 -9.533 26.721 1.00 77.69 192 THR A O 1
ATOM 1543 N N . ASP A 1 193 ? -15.862 -11.221 26.830 1.00 82.00 193 ASP A N 1
ATOM 1544 C CA . ASP A 1 193 ? -14.855 -10.513 27.624 1.00 82.00 193 ASP A CA 1
ATOM 1545 C C . ASP A 1 193 ? -14.273 -9.299 26.888 1.00 82.00 193 ASP A C 1
ATOM 1547 O O . ASP A 1 193 ? -13.989 -8.267 27.494 1.00 82.00 193 ASP A O 1
ATOM 1551 N N . LYS A 1 194 ? -14.075 -9.398 25.567 1.00 80.38 194 LYS A N 1
ATOM 1552 C CA . LYS A 1 194 ? -13.574 -8.275 24.758 1.00 80.38 194 LYS A CA 1
ATOM 1553 C C . LYS A 1 194 ? -14.653 -7.220 24.565 1.00 80.38 194 LYS A C 1
ATOM 1555 O O . LYS A 1 194 ? -14.347 -6.034 24.633 1.00 80.38 194 LYS A O 1
ATOM 1560 N N . LEU A 1 195 ? -15.903 -7.639 24.377 1.00 84.69 195 LEU A N 1
ATOM 1561 C CA . LEU A 1 195 ? -17.036 -6.720 24.306 1.00 84.69 195 LEU A CA 1
ATOM 1562 C C . LEU A 1 195 ? -17.188 -5.917 25.608 1.00 84.69 195 LEU A C 1
ATOM 1564 O O . LEU A 1 195 ? -17.368 -4.700 25.555 1.00 84.69 195 LEU A O 1
ATOM 1568 N N . GLN A 1 196 ? -17.072 -6.578 26.765 1.00 85.56 196 GLN A N 1
ATOM 1569 C CA . GLN A 1 196 ? -17.087 -5.911 28.069 1.00 85.56 196 GLN A CA 1
ATOM 1570 C C . GLN A 1 196 ? -15.941 -4.903 28.184 1.00 85.56 196 GLN A C 1
ATOM 1572 O O . GLN A 1 196 ? -16.211 -3.728 28.399 1.00 85.56 196 GLN A O 1
ATOM 1577 N N . LYS A 1 197 ? -14.698 -5.305 27.879 1.00 87.56 197 LYS A N 1
ATOM 1578 C CA . LYS A 1 197 ? -13.532 -4.399 27.890 1.00 87.56 197 LYS A CA 1
ATOM 1579 C C . LYS A 1 197 ? -13.726 -3.145 27.036 1.00 87.56 197 LYS A C 1
ATOM 1581 O O . LYS A 1 197 ? -13.429 -2.046 27.491 1.00 87.56 197 LYS A O 1
ATOM 1586 N N . VAL A 1 198 ? -14.225 -3.293 25.808 1.00 87.38 198 VAL A N 1
ATOM 1587 C CA . VAL A 1 198 ? -14.489 -2.149 24.916 1.00 87.38 198 VAL A CA 1
ATOM 1588 C C . VAL A 1 198 ? -15.592 -1.254 25.484 1.00 87.38 198 VAL A C 1
ATOM 1590 O O . VAL A 1 198 ? -15.514 -0.033 25.375 1.00 87.38 198 VAL A O 1
ATOM 1593 N N . THR A 1 199 ? -16.605 -1.843 26.119 1.00 87.50 199 THR A N 1
ATOM 1594 C CA . THR A 1 199 ? -17.695 -1.086 26.747 1.00 87.50 199 THR A CA 1
ATOM 1595 C C . THR A 1 199 ? -17.230 -0.354 28.003 1.00 87.50 199 THR A C 1
ATOM 1597 O O . THR A 1 199 ? -17.647 0.776 28.232 1.00 87.50 199 THR A O 1
ATOM 1600 N N . ASP A 1 200 ? -16.335 -0.943 28.790 1.00 89.00 200 ASP A N 1
ATOM 1601 C CA . ASP A 1 200 ? -15.757 -0.296 29.969 1.00 89.00 200 ASP A CA 1
ATOM 1602 C C . ASP A 1 200 ? -14.880 0.894 29.562 1.00 89.00 200 ASP A C 1
ATOM 1604 O O . ASP A 1 200 ? -15.034 1.988 30.103 1.00 89.00 200 ASP A O 1
ATOM 1608 N N . GLN A 1 201 ? -14.060 0.729 28.518 1.00 89.38 201 GLN A N 1
ATOM 1609 C CA . GLN A 1 201 ? -13.309 1.836 27.912 1.00 89.38 201 GLN A CA 1
ATOM 1610 C C . GLN A 1 201 ? -14.238 2.932 27.374 1.00 89.38 201 GLN A C 1
ATOM 1612 O O . GLN A 1 201 ? -13.954 4.123 27.508 1.00 89.38 201 GLN A O 1
ATOM 1617 N N . TRP A 1 202 ? -15.381 2.551 26.797 1.00 90.75 202 TRP A N 1
ATOM 1618 C CA . TRP A 1 202 ? -16.386 3.515 26.361 1.00 90.75 202 TRP A CA 1
ATOM 1619 C C . TRP A 1 202 ? -16.981 4.297 27.541 1.00 90.75 202 TRP A C 1
ATOM 1621 O O . TRP A 1 202 ? -17.114 5.521 27.466 1.00 90.75 202 TRP A O 1
ATOM 1631 N N . LYS A 1 203 ? -17.313 3.611 28.641 1.00 89.06 203 LYS A N 1
ATOM 1632 C CA . LYS A 1 203 ? -17.825 4.233 29.871 1.00 89.06 203 LYS A CA 1
ATOM 1633 C C . LYS A 1 203 ? -16.815 5.219 30.457 1.00 89.06 203 LYS A C 1
ATOM 1635 O O . LYS A 1 203 ? -17.205 6.332 30.799 1.00 89.06 203 LYS A O 1
ATOM 1640 N N . GLU A 1 204 ? -15.535 4.854 30.497 1.00 89.75 204 GLU A N 1
ATOM 1641 C CA . GLU A 1 204 ? -14.438 5.715 30.961 1.00 89.75 204 GLU A CA 1
ATOM 1642 C C . GLU A 1 204 ? -14.253 6.960 30.073 1.00 89.75 204 GLU A C 1
ATOM 1644 O O . GLU A 1 204 ? -14.090 8.085 30.557 1.00 89.75 204 GLU A O 1
ATOM 1649 N N . GLN A 1 205 ? -14.350 6.801 28.751 1.00 88.75 205 GLN A N 1
ATOM 1650 C CA . GLN A 1 205 ? -14.278 7.937 27.832 1.00 88.75 205 GLN A CA 1
ATOM 1651 C C . GLN A 1 205 ? -15.480 8.885 27.998 1.00 88.75 205 GLN A C 1
ATOM 1653 O O . GLN A 1 205 ? -15.336 10.111 27.905 1.00 88.75 205 GLN A O 1
ATOM 1658 N N . LEU A 1 206 ? -16.671 8.347 28.275 1.00 88.00 206 LEU A N 1
ATOM 1659 C CA . LEU A 1 206 ? -17.875 9.138 28.529 1.00 88.00 206 LEU A CA 1
ATOM 1660 C C . LEU A 1 206 ? -17.847 9.851 29.885 1.00 88.00 206 LEU A C 1
ATOM 1662 O O . LEU A 1 206 ? -18.265 11.011 29.938 1.00 88.00 206 LEU A O 1
ATOM 1666 N N . SER A 1 207 ? -17.345 9.216 30.950 1.00 88.25 207 SER A N 1
ATOM 1667 C CA . SER A 1 207 ? -17.193 9.865 32.261 1.00 88.25 207 SER A CA 1
ATOM 1668 C C . SER A 1 207 ? -16.199 11.023 32.186 1.00 88.25 207 SER A C 1
ATOM 1670 O O . SER A 1 207 ? -16.517 12.128 32.618 1.00 88.25 207 SER A O 1
ATOM 1672 N N . THR A 1 208 ? -15.076 10.835 31.486 1.00 88.69 208 THR A N 1
ATOM 1673 C CA . THR A 1 208 ? -14.089 11.899 31.221 1.00 88.69 208 THR A CA 1
ATOM 1674 C C . THR A 1 208 ? -14.700 13.082 30.456 1.00 88.69 208 THR A C 1
ATOM 1676 O O . THR A 1 208 ? -14.330 14.233 30.670 1.00 88.69 208 THR A O 1
ATOM 1679 N N . THR A 1 209 ? -15.682 12.824 29.587 1.00 88.12 209 THR A N 1
ATOM 1680 C CA . THR A 1 209 ? -16.399 13.859 28.816 1.00 88.12 209 THR A CA 1
ATOM 1681 C C . THR A 1 209 ? -17.572 14.483 29.606 1.00 88.12 209 THR A C 1
ATOM 1683 O O . THR A 1 209 ? -18.319 15.299 29.067 1.00 88.12 209 THR A O 1
ATOM 1686 N N . GLY A 1 210 ? -17.779 14.098 30.871 1.00 85.25 210 GLY A N 1
ATOM 1687 C CA . GLY A 1 210 ? -18.859 14.601 31.733 1.00 85.25 210 GLY A CA 1
ATOM 1688 C C . GLY A 1 210 ? -20.243 14.006 31.439 1.00 85.25 210 GLY A C 1
ATOM 1689 O O . GLY A 1 210 ? -21.263 14.574 31.825 1.00 85.25 210 GLY A O 1
ATOM 1690 N N . LYS A 1 211 ? -20.310 12.872 30.731 1.00 88.88 211 LYS A N 1
ATOM 1691 C CA . LYS A 1 211 ? -21.549 12.187 30.313 1.00 88.88 211 LYS A CA 1
ATOM 1692 C C . LYS A 1 211 ? -21.807 10.907 31.119 1.00 88.88 211 LYS A C 1
ATOM 1694 O O . LYS A 1 211 ? -22.219 9.890 30.562 1.00 88.88 211 LYS A O 1
ATOM 1699 N N . GLU A 1 212 ? -21.611 10.958 32.434 1.00 84.25 212 GLU A N 1
ATOM 1700 C CA . GLU A 1 212 ? -21.729 9.798 33.338 1.00 84.25 212 GLU A CA 1
ATOM 1701 C C . GLU A 1 212 ? -23.107 9.126 33.287 1.00 84.25 212 GLU A C 1
ATOM 1703 O O . GLU A 1 212 ? -23.201 7.912 33.130 1.00 84.25 212 GLU A O 1
ATOM 1708 N N . LYS A 1 213 ? -24.189 9.917 33.262 1.00 85.12 213 LYS A N 1
ATOM 1709 C CA . LYS A 1 213 ? -25.564 9.394 33.139 1.00 85.12 213 LYS A CA 1
ATOM 1710 C C . LYS A 1 213 ? -25.790 8.548 31.882 1.00 85.12 213 LYS A C 1
ATOM 1712 O O . LYS A 1 213 ? -26.688 7.715 31.853 1.00 85.12 213 LYS A O 1
ATOM 1717 N N . ILE A 1 214 ? -25.039 8.803 30.808 1.00 86.00 214 ILE A N 1
ATOM 1718 C CA . ILE A 1 214 ? -25.121 8.013 29.572 1.00 86.00 214 ILE A CA 1
ATOM 1719 C C . ILE A 1 214 ? -24.286 6.741 29.724 1.00 86.00 214 ILE A C 1
ATOM 1721 O O . ILE A 1 214 ? -24.736 5.680 29.302 1.00 86.00 214 ILE A O 1
ATOM 1725 N N . ALA A 1 215 ? -23.120 6.832 30.369 1.00 82.25 215 ALA A N 1
ATOM 1726 C CA . ALA A 1 215 ? -22.260 5.687 30.648 1.00 82.25 215 ALA A CA 1
ATOM 1727 C C . ALA A 1 215 ? -22.966 4.623 31.511 1.00 82.25 215 ALA A C 1
ATOM 1729 O O . ALA A 1 215 ? -22.879 3.435 31.207 1.00 82.25 215 ALA A O 1
ATOM 1730 N N . GLU A 1 216 ? -23.731 5.032 32.526 1.00 83.19 216 GLU A N 1
ATOM 1731 C CA . GLU A 1 216 ? -24.507 4.120 33.386 1.00 83.19 216 GLU A CA 1
ATOM 1732 C C . GLU A 1 216 ? -25.602 3.354 32.629 1.00 83.19 216 GLU A C 1
ATOM 1734 O O . GLU A 1 216 ? -25.940 2.230 32.988 1.00 83.19 216 GLU A O 1
ATOM 1739 N N . ARG A 1 217 ? -26.133 3.933 31.546 1.00 85.38 217 ARG A N 1
ATOM 1740 C CA . ARG A 1 217 ? -27.179 3.311 30.717 1.00 85.38 217 ARG A CA 1
ATOM 1741 C C . ARG A 1 217 ? -26.625 2.307 29.707 1.00 85.38 217 ARG A C 1
ATOM 1743 O O . ARG A 1 217 ? -27.410 1.656 29.021 1.00 85.38 217 ARG A O 1
ATOM 1750 N N . LEU A 1 218 ? -25.302 2.190 29.578 1.00 83.50 218 LEU A N 1
ATOM 1751 C CA . LEU A 1 218 ? -24.677 1.228 28.677 1.00 83.50 218 LEU A CA 1
ATOM 1752 C C . LEU A 1 218 ? -24.708 -0.175 29.285 1.00 83.50 218 LEU A C 1
ATOM 1754 O O . LEU A 1 218 ? -24.029 -0.466 30.277 1.00 83.50 218 LEU A O 1
ATOM 1758 N N . ILE A 1 219 ? -25.470 -1.046 28.630 1.00 79.62 219 ILE A N 1
ATOM 1759 C CA . ILE A 1 219 ? -25.678 -2.442 29.006 1.00 79.62 219 ILE A CA 1
ATOM 1760 C C . ILE A 1 219 ? -25.054 -3.333 27.926 1.00 79.62 219 ILE A C 1
ATOM 1762 O O . ILE A 1 219 ? -25.199 -3.071 26.733 1.00 79.62 219 ILE A O 1
ATOM 1766 N N . THR A 1 220 ? -24.352 -4.383 28.345 1.00 71.38 220 THR A N 1
ATOM 1767 C CA . THR A 1 220 ? -23.734 -5.382 27.454 1.00 71.38 220 THR A CA 1
ATOM 1768 C C . THR A 1 220 ? -24.525 -6.686 27.389 1.00 71.38 220 THR A C 1
ATOM 1770 O O . THR A 1 220 ? -24.445 -7.398 26.386 1.00 71.38 220 THR A O 1
ATOM 1773 N N . ASP A 1 221 ? -25.306 -6.982 28.430 1.00 69.50 221 ASP A N 1
ATOM 1774 C CA . ASP A 1 221 ? -26.141 -8.171 28.533 1.00 69.50 221 ASP A CA 1
ATOM 1775 C C . ASP A 1 221 ? -27.629 -7.804 28.560 1.00 69.50 221 ASP A C 1
ATOM 1777 O O . ASP A 1 221 ? -28.117 -7.134 29.468 1.00 69.50 221 ASP A O 1
ATOM 1781 N N . PHE A 1 222 ? -28.353 -8.250 27.536 1.00 67.94 222 PHE A N 1
ATOM 1782 C CA . PHE A 1 222 ? -29.778 -7.973 27.370 1.00 67.94 222 PHE A CA 1
ATOM 1783 C C . PHE A 1 222 ? -30.660 -8.992 28.104 1.00 67.94 222 PHE A C 1
ATOM 1785 O O . PHE A 1 222 ? -31.872 -8.814 28.152 1.00 67.94 222 PHE A O 1
ATOM 1792 N N . SER A 1 223 ? -30.075 -10.034 28.704 1.00 68.00 223 SER A N 1
ATOM 1793 C CA . SER A 1 223 ? -30.805 -11.100 29.410 1.00 68.00 223 SER A CA 1
ATOM 1794 C C . SER A 1 223 ? -31.663 -10.583 30.569 1.00 68.00 223 SER A C 1
ATOM 1796 O O . SER A 1 223 ? -32.652 -11.204 30.940 1.00 68.00 223 SER A O 1
ATOM 1798 N N . GLN A 1 224 ? -31.284 -9.440 31.144 1.00 59.91 224 GLN A N 1
ATOM 1799 C CA . GLN A 1 224 ? -31.972 -8.813 32.275 1.00 59.91 224 GLN A CA 1
ATOM 1800 C C . GLN A 1 224 ? -32.994 -7.748 31.852 1.00 59.91 224 GLN A C 1
ATOM 1802 O O . GLN A 1 224 ? -33.632 -7.139 32.711 1.00 59.91 224 GLN A O 1
ATOM 1807 N N . LEU A 1 225 ? -33.170 -7.506 30.548 1.00 59.12 225 LEU A N 1
ATOM 1808 C CA . LEU A 1 225 ? -34.238 -6.638 30.062 1.00 59.12 225 LEU A CA 1
ATOM 1809 C C . LEU A 1 225 ? -35.556 -7.403 30.123 1.00 59.12 225 LEU A C 1
ATOM 1811 O O . LEU A 1 225 ? -35.961 -8.068 29.172 1.00 59.12 225 LEU A O 1
ATOM 1815 N N . ALA A 1 226 ? -36.243 -7.265 31.253 1.00 57.19 226 ALA A N 1
ATOM 1816 C CA . ALA A 1 226 ? -37.676 -7.471 31.286 1.00 57.19 226 ALA A CA 1
ATOM 1817 C C . ALA A 1 226 ? -38.300 -6.424 30.353 1.00 57.19 226 ALA A C 1
ATOM 1819 O O . ALA A 1 226 ? -38.385 -5.241 30.690 1.00 57.19 226 ALA A O 1
ATOM 1820 N N . VAL A 1 227 ? -38.699 -6.845 29.151 1.00 62.91 227 VAL A N 1
ATOM 1821 C CA . VAL A 1 227 ? -39.752 -6.138 28.421 1.00 62.91 227 VAL A CA 1
ATOM 1822 C C . VAL A 1 227 ? -40.932 -6.195 29.379 1.00 62.91 227 VAL A C 1
ATOM 1824 O O . VAL A 1 227 ? -41.416 -7.289 29.652 1.00 62.91 227 VAL A O 1
ATOM 1827 N N . GLY A 1 228 ? -41.272 -5.064 30.007 1.00 51.69 228 GLY A N 1
ATOM 1828 C CA . GLY A 1 228 ? -42.385 -5.016 30.953 1.00 51.69 228 GLY A CA 1
ATOM 1829 C C . GLY A 1 228 ? -43.576 -5.711 30.314 1.00 51.69 228 GLY A C 1
ATOM 1830 O O . GLY A 1 228 ? -43.817 -5.449 29.133 1.00 51.69 228 GLY A O 1
ATOM 1831 N N . ASP A 1 229 ? -44.199 -6.636 31.055 1.00 52.00 229 ASP A N 1
ATOM 1832 C CA . ASP A 1 229 ? -45.305 -7.472 30.585 1.00 52.00 229 ASP A CA 1
ATOM 1833 C C . ASP A 1 229 ? -46.153 -6.669 29.606 1.00 52.00 229 ASP A C 1
ATOM 1835 O O . ASP A 1 229 ? -46.770 -5.662 29.973 1.00 52.00 229 ASP A O 1
ATOM 1839 N N . ALA A 1 230 ? -46.117 -7.066 28.331 1.00 51.12 230 ALA A N 1
ATOM 1840 C CA . ALA A 1 230 ? -47.112 -6.576 27.402 1.00 51.12 230 ALA A CA 1
ATOM 1841 C C . ALA A 1 230 ? -48.460 -6.911 28.053 1.00 51.12 230 ALA A C 1
ATOM 1843 O O . ALA A 1 230 ? -48.613 -8.056 28.491 1.00 51.12 230 ALA A O 1
ATOM 1844 N N . PRO A 1 231 ? -49.399 -5.954 28.191 1.00 54.22 231 PRO A N 1
ATOM 1845 C CA . PRO A 1 231 ? -50.719 -6.282 28.698 1.00 54.22 231 PRO A CA 1
ATOM 1846 C C . PRO A 1 231 ? -51.227 -7.451 27.858 1.00 54.22 231 PRO A C 1
ATOM 1848 O O . PRO A 1 231 ? -51.335 -7.354 26.638 1.00 54.22 231 PRO A O 1
ATOM 1851 N N . THR A 1 232 ? -51.424 -8.589 28.516 1.00 58.28 232 THR A N 1
ATO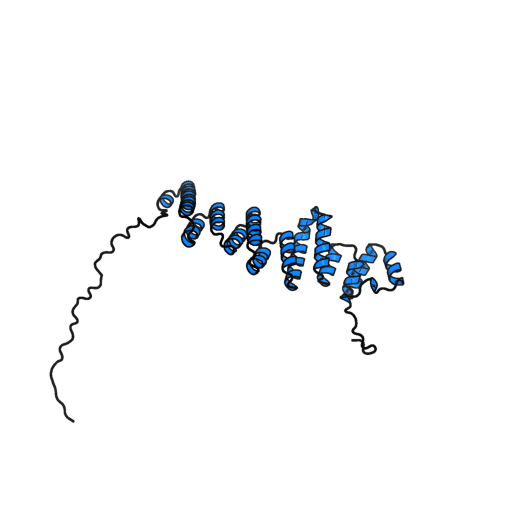M 1852 C CA . THR A 1 232 ? -51.820 -9.856 27.896 1.00 58.28 232 THR A CA 1
ATOM 1853 C C . THR A 1 232 ? -53.253 -9.816 27.371 1.00 58.28 232 THR A C 1
ATOM 1855 O O . THR A 1 232 ? -53.704 -10.790 26.775 1.00 58.28 232 THR A O 1
ATOM 1858 N N . ASP A 1 233 ? -53.941 -8.682 27.531 1.00 57.88 233 ASP A N 1
ATOM 1859 C CA . ASP A 1 233 ? -55.138 -8.344 26.775 1.00 57.88 233 ASP A CA 1
ATOM 1860 C C . ASP A 1 233 ? -54.749 -8.082 25.320 1.00 57.88 233 ASP A C 1
ATOM 1862 O O . ASP A 1 233 ? -54.378 -6.980 24.905 1.00 57.88 233 ASP A O 1
ATOM 1866 N N . SER A 1 234 ? -54.844 -9.135 24.516 1.00 60.25 234 SER A N 1
ATOM 1867 C CA . SER A 1 234 ? -55.034 -9.015 23.080 1.00 60.25 234 SER A CA 1
ATOM 1868 C C . SER A 1 234 ? -56.118 -7.966 22.805 1.00 60.25 234 SER A C 1
ATOM 1870 O O . SER A 1 234 ? -57.289 -8.202 23.069 1.00 60.25 234 SER A O 1
ATOM 1872 N N . LEU A 1 235 ? -55.737 -6.817 22.232 1.00 62.00 235 LEU A N 1
ATOM 1873 C CA . LEU A 1 235 ? -56.628 -5.701 21.852 1.00 62.00 235 LEU A CA 1
ATOM 1874 C C . LEU A 1 235 ? -57.675 -6.059 20.773 1.00 62.00 235 LEU A C 1
ATOM 1876 O O . LEU A 1 235 ? -58.327 -5.179 20.215 1.00 62.00 235 LEU A O 1
ATOM 1880 N N . ILE A 1 236 ? -57.806 -7.340 20.439 1.00 65.31 236 ILE A N 1
ATOM 1881 C CA . ILE A 1 236 ? -58.738 -7.883 19.462 1.00 65.31 236 ILE A CA 1
ATOM 1882 C C . ILE A 1 236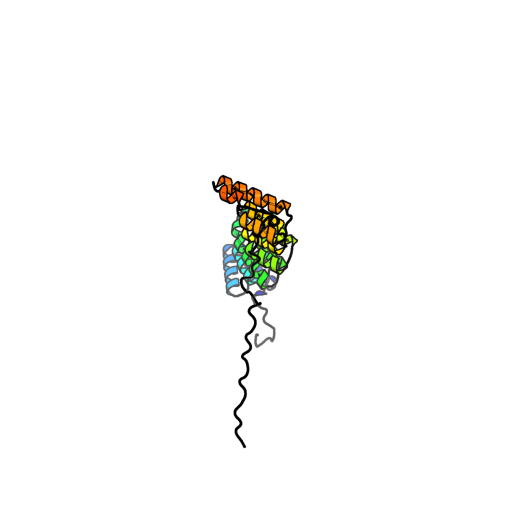 ? -59.404 -9.084 20.134 1.00 65.31 236 ILE A C 1
ATOM 1884 O O . ILE A 1 236 ? -58.832 -10.174 20.169 1.00 65.31 236 ILE A O 1
ATOM 1888 N N . ASN A 1 237 ? -60.604 -8.870 20.672 1.00 62.00 237 ASN A N 1
ATOM 1889 C CA . ASN A 1 237 ? -61.493 -9.958 21.060 1.00 62.00 237 ASN A CA 1
ATOM 1890 C C . ASN A 1 237 ? -62.068 -10.566 19.778 1.00 62.00 237 ASN A C 1
ATOM 1892 O O . ASN A 1 237 ? -62.891 -9.957 19.105 1.00 62.00 237 ASN A O 1
ATOM 1896 N N . LEU A 1 238 ? -61.595 -11.760 19.425 1.00 62.84 238 LEU A N 1
ATOM 1897 C CA . LEU A 1 238 ? -62.113 -12.565 18.312 1.00 62.84 238 LEU A CA 1
ATOM 1898 C C . LEU A 1 238 ? -63.399 -13.337 18.675 1.00 62.84 238 LEU A C 1
ATOM 1900 O O . LEU A 1 238 ? -63.878 -14.112 17.853 1.00 62.84 238 LEU A O 1
ATOM 1904 N N . ASP A 1 239 ? -63.955 -13.100 19.868 1.00 56.88 239 ASP A N 1
ATOM 1905 C CA . ASP A 1 239 ? -65.153 -13.768 20.396 1.00 56.88 239 ASP A CA 1
ATOM 1906 C C . ASP A 1 239 ? -66.457 -12.981 20.168 1.00 56.88 239 ASP A C 1
ATOM 1908 O O . ASP A 1 239 ? -67.508 -13.375 20.674 1.00 56.88 239 ASP A O 1
ATOM 1912 N N . ASP A 1 240 ? -66.433 -11.893 19.390 1.00 53.44 240 ASP A N 1
ATOM 1913 C CA . ASP A 1 240 ? -67.678 -11.289 18.910 1.00 53.44 240 ASP A CA 1
ATOM 1914 C C . ASP A 1 240 ? -68.285 -12.218 17.850 1.00 53.44 240 ASP A C 1
ATOM 1916 O O . ASP A 1 240 ? -67.883 -12.236 16.682 1.00 53.44 240 ASP A O 1
ATOM 1920 N N . GLU A 1 241 ? -69.230 -13.041 18.309 1.00 45.06 241 GLU A N 1
ATOM 1921 C CA . GLU A 1 241 ? -70.037 -13.943 17.502 1.00 45.06 241 GLU A CA 1
ATOM 1922 C C . GLU A 1 241 ? -70.487 -13.253 16.212 1.00 45.06 241 GLU A C 1
ATOM 1924 O O . GLU A 1 241 ? -71.167 -12.223 16.203 1.00 45.06 241 GLU A O 1
ATOM 1929 N N . VAL A 1 242 ? -70.107 -13.867 15.094 1.00 45.78 242 VAL A N 1
ATOM 1930 C CA . VAL A 1 242 ? -70.631 -13.551 13.774 1.00 45.78 242 VAL A CA 1
ATOM 1931 C C . VAL A 1 242 ? -72.154 -13.679 13.840 1.00 45.78 242 VAL A C 1
ATOM 1933 O O . VAL A 1 242 ? -72.695 -14.784 13.788 1.00 45.78 242 VAL A O 1
ATOM 1936 N N . HIS A 1 243 ? -72.861 -12.550 13.906 1.00 42.19 243 HIS A N 1
ATOM 1937 C CA . HIS A 1 243 ? -74.267 -12.487 13.529 1.00 42.19 243 HIS A CA 1
ATOM 1938 C C . HIS A 1 243 ? -74.362 -12.767 12.023 1.00 42.19 243 HIS A C 1
ATOM 1940 O O . HIS A 1 243 ? -74.388 -11.861 11.190 1.00 42.19 243 HIS A O 1
ATOM 1946 N N . VAL A 1 244 ? -74.374 -14.054 11.666 1.00 41.47 244 VAL A N 1
ATOM 1947 C CA . VAL A 1 244 ? -74.818 -14.513 10.353 1.00 41.47 244 VAL A CA 1
ATOM 1948 C C . VAL A 1 244 ? -76.301 -14.172 10.268 1.00 41.47 244 VAL A C 1
ATOM 1950 O O . VAL A 1 244 ? -77.109 -14.652 11.062 1.00 41.47 244 VAL A O 1
ATOM 1953 N N . ALA A 1 245 ? -76.620 -13.272 9.342 1.00 38.44 245 ALA A N 1
ATOM 1954 C CA . ALA A 1 245 ? -77.966 -12.818 9.053 1.00 38.44 245 ALA A CA 1
ATOM 1955 C C . ALA A 1 245 ? -78.913 -14.011 8.851 1.00 38.44 245 ALA A C 1
ATOM 1957 O O . ALA A 1 245 ? -78.642 -14.906 8.051 1.00 38.44 245 ALA A O 1
ATOM 1958 N N . THR A 1 246 ? -80.024 -14.011 9.581 1.00 37.62 246 THR A N 1
ATOM 1959 C CA . THR A 1 246 ? -81.150 -14.915 9.353 1.00 37.62 246 THR A CA 1
ATOM 1960 C C . THR A 1 246 ? -81.742 -14.644 7.973 1.00 37.62 246 THR A C 1
ATOM 1962 O O . THR A 1 246 ? -82.147 -13.518 7.689 1.00 37.62 246 THR A O 1
ATOM 1965 N N . GLU A 1 247 ? -81.777 -15.671 7.126 1.00 40.34 247 GLU A N 1
ATOM 1966 C CA . GLU A 1 247 ? -82.487 -15.662 5.847 1.00 40.34 247 GLU A CA 1
ATOM 1967 C C . GLU A 1 247 ? -84.000 -15.502 6.082 1.00 40.34 247 GLU A C 1
ATOM 1969 O O . GLU A 1 247 ? -84.613 -16.288 6.809 1.00 40.34 247 GLU A O 1
ATOM 1974 N N . ASP A 1 248 ? -84.600 -14.483 5.461 1.00 39.28 248 ASP A N 1
ATOM 1975 C CA . ASP A 1 248 ? -86.053 -14.305 5.373 1.00 39.28 248 ASP A CA 1
ATOM 1976 C C . ASP A 1 248 ? -86.668 -15.349 4.417 1.00 39.28 248 ASP A C 1
ATOM 1978 O O . ASP A 1 248 ? -86.157 -15.543 3.307 1.00 39.28 248 ASP A O 1
ATOM 1982 N N . PRO A 1 249 ? -87.799 -15.992 4.770 1.00 46.28 249 PRO A N 1
ATOM 1983 C CA . PRO A 1 249 ? -88.478 -16.912 3.876 1.00 46.28 249 PRO A CA 1
ATOM 1984 C C . PRO A 1 249 ? -89.482 -16.181 2.970 1.00 46.28 249 PRO A C 1
ATOM 1986 O O . PRO A 1 249 ? -90.505 -15.677 3.423 1.00 46.28 249 PRO A O 1
ATOM 1989 N N . GLY A 1 250 ? -89.229 -16.261 1.661 1.00 39.16 250 GLY A N 1
ATOM 1990 C CA . GLY A 1 250 ? -90.262 -16.504 0.650 1.00 39.16 250 GLY A CA 1
ATOM 1991 C C . GLY A 1 250 ? -90.850 -15.301 -0.085 1.00 39.16 250 GLY A C 1
ATOM 1992 O O . GLY A 1 250 ? -91.595 -14.531 0.500 1.00 39.16 250 GLY A O 1
ATOM 1993 N N . VAL A 1 251 ? -90.652 -15.275 -1.412 1.00 37.75 251 VAL A N 1
ATOM 1994 C CA . VAL A 1 251 ? -91.722 -15.056 -2.408 1.00 37.75 251 VAL A CA 1
ATOM 1995 C C . VAL A 1 251 ? -91.355 -15.820 -3.695 1.00 37.75 251 VAL A C 1
ATOM 1997 O O . VAL A 1 251 ? -90.332 -15.545 -4.317 1.00 37.75 251 VAL A O 1
ATOM 2000 N N . GLU A 1 252 ? -92.190 -16.793 -4.077 1.00 42.06 252 GLU A N 1
ATOM 2001 C CA . GLU A 1 252 ? -92.217 -17.452 -5.395 1.00 42.06 252 GLU A CA 1
ATOM 2002 C C . GLU A 1 252 ? -92.402 -16.440 -6.533 1.00 42.06 252 GLU A C 1
ATOM 2004 O O . GLU A 1 252 ? -93.251 -15.558 -6.424 1.00 42.06 252 GLU A O 1
ATOM 2009 N N . LEU A 1 253 ? -91.740 -16.648 -7.678 1.00 34.25 253 LEU A N 1
ATOM 2010 C CA . LEU A 1 253 ? -92.286 -16.226 -8.972 1.00 34.25 253 LEU A CA 1
ATOM 2011 C C . LEU A 1 253 ? -91.765 -17.097 -10.125 1.00 34.25 253 LEU A C 1
ATOM 2013 O O . LEU A 1 253 ? -90.570 -17.316 -10.297 1.00 34.25 253 LEU A O 1
ATOM 2017 N N . ALA A 1 254 ? -92.747 -17.592 -10.872 1.00 37.72 254 ALA A N 1
ATOM 2018 C CA . ALA A 1 254 ? -92.709 -18.493 -12.011 1.00 37.72 254 ALA A CA 1
ATOM 2019 C C . ALA A 1 254 ? -91.821 -18.056 -13.191 1.00 37.72 254 ALA A C 1
ATOM 2021 O O . ALA A 1 254 ? -91.873 -16.896 -13.599 1.00 37.72 254 ALA A O 1
ATOM 2022 N N . ALA A 1 255 ? -91.129 -19.029 -13.797 1.00 35.88 255 ALA A N 1
ATOM 2023 C CA . ALA A 1 255 ? -91.231 -19.446 -15.209 1.00 35.88 255 ALA A CA 1
ATOM 2024 C C . ALA A 1 255 ? -90.183 -20.529 -15.513 1.00 35.88 255 ALA A C 1
ATOM 2026 O O . ALA A 1 255 ? -88.992 -20.291 -15.216 1.00 35.88 255 ALA A O 1
#

InterPro domains:
  IPR056176 COPA/B, TPR domain [PF23953] (26-203)

Foldseek 3Di:
DPPPPPDDDPQLCPDAPVPDDPVVVVVLVPDDLVVLLVVLVVCVVVRNLRNSLVSHPDLVSNLVSCVVSLPLVVNLVSLVVVCVVPVVCLQVCLVSLQSSLVSCVVVVNLVSNLVSCVSSVVLPVNLVSCLVVVPLVVLCVSLVSCVVVVNLVSNLSSCVSNVVLVVNLVSCVVVVNLVVSLVSCVVSVPDLVVSVVSLVSVCVVCVVVVNNVVSVVDDSDCPPDDPDPDPPPPPDDPPPDPPPDDDDDDDDDDD

Secondary structure (DSSP, 8-state):
--TTT---PPPGGG--GGGS-HHHHHHHHTS-HHHHHHHHHHHHHHT-HHHHHHH---HHHHHHHHHHHT-HHHHHHHHHHHHHH-GGGHHHHHHHHHHHHHHHHHTT-HHHHHHHHHHHT-HHHHHHHHHHHT-HHHHHHHHHHHHHTT-HHHHHHHHHHTT-HHHHHHHHHHTT-HHHHHHHHHHTT--HHHHHHHHHHHHHHHHHTT-HHHHTT--S-GGG-------S--S--TTS----PPPPP------

Radius of gyration: 36.53 Å; chains: 1; bounding box: 127×36×86 Å

pLDDT: mean 80.59, std 15.28, range [34.25, 95.0]

Organism: NCBI:txid27322